Protein AF-A0A660L0W8-F1 (afdb_monomer_lite)

Sequence (257 aa):
MRAGAWVATLHAVAMRPAEETVSSAPPWGDAEAGRRPPTPSGPPPRTGRSPSLALVDEGSADLRPTLTLTVLDAAGAHLGGRALDLGLAGLELLTLLQRHPRGLNAEELAAELRGDRGSSATVRVLVHRVRKRLGPWIDAAPYRLTVPVDTDARHVEALLTRGAVRAAAHAYPGPLLPQSEAPGIVREREALDAWVRHAVISSDDPEALWAWVRTRSGQDDAPAWKRLLANVPYSDPRRSLAASRLLLLRAAYSSRP

pLDDT: mean 82.51, std 24.52, range [31.08, 98.81]

Secondary structure (DSSP, 8-state):
------------------------PPP------------------------------TT----PPPEEEE-BSS-EEEETTEEP---HHHHHHHHHHHH-TT-B-HHHHHHHHHGGG--HHHHHHHHHHHHHHH-S-B-SSSB-B-S-EEEHHHHHHHHHHTT-HHHHHHH--S-BSTT---HHHHHHHHHHHHHHHHHHHHH--HHHHHHHHTSTTTTT-HHHHHHHHHHS-TT-THHHHHHHHHHHHHHHHHT--

Radius of gyration: 28.38 Å; chains: 1; bounding box: 99×54×60 Å

InterPro domains:
  IPR016032 Signal transduction response regulator, C-terminal effector [SSF46894] (77-138)
  IPR036388 Winged helix-like DNA-binding domain superfamily [G3DSA:1.10.10.10] (69-149)
  IPR059542 YTH3-like, third C-terminal helical domain [PF27103] (205-254)

Foldseek 3Di:
DDDDDDDDDDDDDDDDDDDDDDDDDDDDDDDDDDDDDDDDDDDDDDDDDDDDDPPPCPPPPVCQWEWEFEFFVDGWIATNNHTFPDDPLLRQLVVVLVVVQVAAQLVRSQCQFPNPPGDSVVSVVSVVVSCVRRPPQFDPPRTHGNGHYHYLLVVLVVCLVVLVLLVSLQSRQHFGNVPGPRNNSVVSRVVSLVSNVVSLLVPLDLNSLVSQCNHPSNVLPLSSLVSNLVSDDPPDPVNVV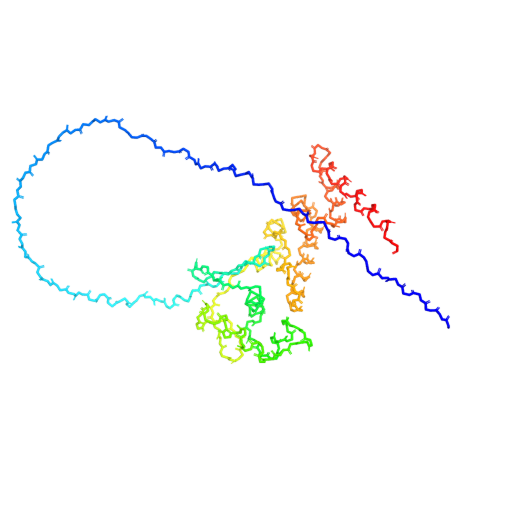SVVSNVVSVVVVVPDD

Organism: NCBI:txid166793

Structure (mmCIF, N/CA/C/O backbone):
data_AF-A0A660L0W8-F1
#
_entry.id   AF-A0A660L0W8-F1
#
loop_
_atom_site.group_PDB
_atom_site.id
_atom_site.type_symbol
_atom_site.label_atom_id
_atom_site.label_alt_id
_atom_site.label_comp_id
_atom_site.label_asym_id
_atom_site.label_entity_id
_atom_site.label_seq_id
_atom_site.pdbx_PDB_ins_code
_atom_site.Cartn_x
_atom_site.Cartn_y
_atom_site.Cartn_z
_atom_site.occupancy
_atom_site.B_iso_or_equiv
_atom_site.auth_seq_id
_atom_site.auth_comp_id
_atom_site.auth_asym_id
_atom_site.auth_atom_id
_atom_site.pdbx_PDB_model_num
ATOM 1 N N . MET A 1 1 ? 34.116 29.284 23.850 1.00 35.56 1 MET A N 1
ATOM 2 C CA . MET A 1 1 ? 33.668 30.696 23.885 1.00 35.56 1 MET A CA 1
ATOM 3 C C . MET A 1 1 ? 33.170 31.085 22.499 1.00 35.56 1 MET A C 1
ATOM 5 O O . MET A 1 1 ? 33.923 30.888 21.560 1.00 35.56 1 MET A O 1
ATOM 9 N N . ARG A 1 2 ? 31.947 31.650 22.438 1.00 34.88 2 ARG A N 1
ATOM 10 C CA . ARG A 1 2 ? 31.251 32.320 21.306 1.00 34.88 2 ARG A CA 1
ATOM 11 C C . ARG A 1 2 ? 30.828 31.396 20.144 1.00 34.88 2 ARG A C 1
ATOM 13 O O . ARG A 1 2 ? 31.674 30.950 19.392 1.00 34.88 2 ARG A O 1
ATOM 20 N N . ALA A 1 3 ? 29.585 30.910 20.052 1.00 33.38 3 ALA A N 1
ATOM 21 C CA . ALA A 1 3 ? 28.269 31.571 19.928 1.00 33.38 3 ALA A CA 1
ATOM 22 C C . ALA A 1 3 ? 28.107 32.377 18.625 1.00 33.38 3 ALA A C 1
ATOM 24 O O . ALA A 1 3 ? 28.781 33.384 18.434 1.00 33.38 3 ALA A O 1
ATOM 25 N N . GLY A 1 4 ? 27.176 31.938 17.774 1.00 31.33 4 GLY A N 1
ATOM 26 C CA . GLY A 1 4 ? 26.775 32.612 16.540 1.00 31.33 4 GLY A CA 1
ATOM 27 C C . GLY A 1 4 ? 25.511 31.974 15.968 1.00 31.33 4 GLY A C 1
ATOM 28 O O . GLY A 1 4 ? 25.585 31.097 15.115 1.00 31.33 4 GLY A O 1
ATOM 29 N N . ALA A 1 5 ? 24.366 32.374 16.517 1.00 38.38 5 ALA A N 1
ATOM 30 C CA . ALA A 1 5 ? 23.031 32.031 16.051 1.00 38.38 5 ALA A CA 1
ATOM 31 C C . ALA A 1 5 ? 22.782 32.567 14.632 1.00 38.38 5 ALA A C 1
ATOM 33 O O . ALA A 1 5 ? 23.180 33.692 14.338 1.00 38.38 5 ALA A O 1
ATOM 34 N N . TRP A 1 6 ? 22.061 31.811 13.800 1.00 31.08 6 TRP A N 1
ATOM 35 C CA . TRP A 1 6 ? 21.439 32.355 12.594 1.00 31.08 6 TRP A CA 1
ATOM 36 C C . TRP A 1 6 ? 19.937 32.099 12.603 1.00 31.08 6 TRP A C 1
ATOM 38 O O . TRP A 1 6 ? 19.448 30.982 12.761 1.00 31.08 6 TRP A O 1
ATOM 48 N N . VAL A 1 7 ? 19.253 33.233 12.523 1.00 34.00 7 VAL A N 1
ATOM 49 C CA . VAL A 1 7 ? 17.829 33.497 12.642 1.00 34.00 7 VAL A CA 1
ATOM 50 C C . VAL A 1 7 ? 17.104 33.082 11.364 1.00 34.00 7 VAL A C 1
ATOM 52 O O . VAL A 1 7 ? 17.577 33.315 10.255 1.00 34.00 7 VAL A O 1
ATOM 55 N N . ALA A 1 8 ? 15.929 32.486 11.548 1.00 33.81 8 ALA A N 1
ATOM 56 C CA . ALA A 1 8 ? 14.953 32.230 10.504 1.00 33.81 8 ALA A CA 1
ATOM 57 C C . ALA A 1 8 ? 14.488 33.540 9.846 1.00 33.81 8 ALA A C 1
ATOM 59 O O . ALA A 1 8 ? 14.159 34.510 10.526 1.00 33.81 8 ALA A O 1
ATOM 60 N N . THR A 1 9 ? 14.372 33.559 8.521 1.00 34.81 9 THR A N 1
ATOM 61 C CA . THR A 1 9 ? 13.569 34.564 7.814 1.00 34.81 9 THR A CA 1
ATOM 62 C C . THR A 1 9 ? 12.733 33.856 6.755 1.00 34.81 9 THR A C 1
ATOM 64 O O . THR A 1 9 ? 13.170 33.614 5.634 1.00 34.81 9 THR A O 1
ATOM 67 N N . LEU A 1 10 ? 11.519 33.483 7.161 1.00 31.28 10 LEU A N 1
ATOM 68 C CA . LEU A 1 10 ? 10.411 33.118 6.286 1.00 31.28 10 LEU A CA 1
ATOM 69 C C . LEU A 1 10 ? 9.888 34.399 5.628 1.00 31.28 10 LEU A C 1
ATOM 71 O O . LEU A 1 10 ? 9.282 35.229 6.302 1.00 31.28 10 LEU A O 1
ATOM 75 N N . HIS A 1 11 ? 10.100 34.555 4.323 1.00 34.09 11 HIS A N 1
ATOM 76 C CA . HIS A 1 11 ? 9.307 35.487 3.526 1.00 34.09 11 HIS A CA 1
ATOM 77 C C . HIS A 1 11 ? 8.061 34.758 3.023 1.00 34.09 11 HIS A C 1
ATOM 79 O O . HIS A 1 11 ? 8.135 33.876 2.168 1.00 34.09 11 HIS A O 1
ATOM 85 N N . ALA A 1 12 ? 6.915 35.132 3.585 1.00 33.00 12 ALA A N 1
ATOM 86 C CA . ALA A 1 12 ? 5.609 34.840 3.027 1.00 33.00 12 ALA A CA 1
ATOM 87 C C . ALA A 1 12 ? 5.385 35.736 1.800 1.00 33.00 12 ALA A C 1
ATOM 89 O O . ALA A 1 12 ? 5.415 36.959 1.918 1.00 33.00 12 ALA A O 1
ATOM 90 N N . VAL A 1 13 ? 5.119 35.138 0.639 1.00 33.91 13 VAL A N 1
ATOM 91 C CA . VAL A 1 13 ? 4.458 35.826 -0.475 1.00 33.91 13 VAL A CA 1
ATOM 92 C C . VAL A 1 13 ? 3.115 35.150 -0.683 1.00 33.91 13 VAL A C 1
ATOM 94 O O . VAL A 1 13 ? 3.021 33.994 -1.088 1.00 33.91 13 VAL A O 1
ATOM 97 N N . ALA A 1 14 ? 2.072 35.895 -0.335 1.00 37.94 14 ALA A N 1
ATOM 98 C CA . ALA A 1 14 ? 0.696 35.586 -0.649 1.00 37.94 14 ALA A CA 1
ATOM 99 C C . ALA A 1 14 ? 0.426 35.906 -2.125 1.00 37.94 14 ALA A C 1
ATOM 101 O O . ALA A 1 14 ? 0.640 37.037 -2.547 1.00 37.94 14 ALA A O 1
ATOM 102 N N . MET A 1 15 ? -0.115 34.946 -2.876 1.00 31.70 15 MET A N 1
ATOM 103 C CA . MET A 1 15 ? -1.011 35.222 -4.001 1.00 31.70 15 MET A CA 1
ATOM 104 C C . MET A 1 15 ? -2.068 34.112 -4.100 1.00 31.70 15 MET A C 1
ATOM 106 O O . MET A 1 15 ? -1.755 32.944 -4.315 1.00 31.70 15 MET A O 1
ATOM 110 N N . ARG A 1 16 ? -3.332 34.502 -3.910 1.00 37.75 16 ARG A N 1
ATOM 111 C CA . ARG A 1 16 ? -4.550 33.821 -4.392 1.00 37.75 16 ARG A CA 1
ATOM 112 C C . ARG A 1 16 ? -5.169 34.725 -5.484 1.00 37.75 16 ARG A C 1
ATOM 114 O O . ARG A 1 16 ? -4.774 35.885 -5.564 1.00 37.75 16 ARG A O 1
ATOM 121 N N . PRO A 1 17 ? -6.246 34.309 -6.166 1.00 42.59 17 PRO A N 1
ATOM 122 C CA . PRO A 1 17 ? -6.293 33.287 -7.207 1.00 42.59 17 PRO A CA 1
ATOM 123 C C . PRO A 1 17 ? -6.810 33.896 -8.533 1.00 42.59 17 PRO A C 1
ATOM 125 O O . PRO A 1 17 ? -7.417 34.963 -8.531 1.00 42.59 17 PRO A O 1
ATOM 128 N N . ALA A 1 18 ? -6.626 33.207 -9.658 1.00 35.81 18 ALA A N 1
ATOM 129 C CA . ALA A 1 18 ? -7.407 33.467 -10.867 1.00 35.81 18 ALA A CA 1
ATOM 130 C C . ALA A 1 18 ? -8.272 32.236 -11.142 1.00 35.81 18 ALA A C 1
ATOM 132 O O . ALA A 1 18 ? -7.767 31.143 -11.398 1.00 35.81 18 ALA A O 1
ATOM 133 N N . GLU A 1 19 ? -9.574 32.430 -10.970 1.00 38.31 19 GLU A N 1
ATOM 134 C CA . GLU A 1 19 ? -10.635 31.532 -11.396 1.00 38.31 19 GLU A CA 1
ATOM 135 C C . GLU A 1 19 ? -10.717 31.573 -12.923 1.00 38.31 19 GLU A C 1
ATOM 137 O O . GLU A 1 19 ? -10.863 32.647 -13.494 1.00 38.31 19 GLU A O 1
ATOM 142 N N . GLU A 1 20 ? -10.675 30.418 -13.581 1.00 35.75 20 GLU A N 1
ATOM 143 C CA . GLU A 1 20 ? -11.288 30.260 -14.899 1.00 35.75 20 GLU A CA 1
ATOM 144 C C . GLU A 1 20 ? -11.824 28.833 -15.016 1.00 35.75 20 GLU A C 1
ATOM 146 O O . GLU A 1 20 ? -11.118 27.845 -15.223 1.00 35.75 20 GLU A O 1
ATOM 151 N N . THR A 1 21 ? -13.121 28.738 -14.762 1.00 40.44 21 THR A N 1
ATOM 152 C CA . THR A 1 21 ? -13.961 27.559 -14.897 1.00 40.44 21 THR A CA 1
ATOM 153 C C . THR A 1 21 ? -14.323 27.369 -16.368 1.00 40.44 21 THR A C 1
ATOM 155 O O . THR A 1 21 ? -15.219 28.030 -16.882 1.00 40.44 21 THR A O 1
ATOM 158 N N . VAL A 1 22 ? -13.689 26.412 -17.050 1.00 38.47 22 VAL A N 1
ATOM 159 C CA . VAL A 1 22 ? -14.236 25.857 -18.298 1.00 38.47 22 VAL A CA 1
ATOM 160 C C . VAL A 1 22 ? -14.951 24.554 -17.962 1.00 38.47 22 VAL A C 1
ATOM 162 O O . VAL A 1 22 ? -14.355 23.491 -17.812 1.00 38.47 22 VAL A O 1
ATOM 165 N N . SER A 1 23 ? -16.263 24.691 -17.785 1.00 36.56 23 SER A N 1
ATOM 166 C CA . SER A 1 23 ? -17.230 23.607 -17.657 1.00 36.56 23 SER A CA 1
ATOM 167 C C . SER A 1 23 ? -17.538 23.053 -19.050 1.00 36.56 23 SER A C 1
ATOM 169 O O . SER A 1 23 ? -18.115 23.759 -19.875 1.00 36.56 23 SER A O 1
ATOM 171 N N . SER A 1 24 ? -17.166 21.800 -19.322 1.00 34.53 24 SER A N 1
ATOM 172 C CA . SER A 1 24 ? -17.656 21.053 -20.486 1.00 34.53 24 SER A CA 1
ATOM 173 C C . SER A 1 24 ? -18.485 19.861 -20.010 1.00 34.53 24 SER A C 1
ATOM 175 O O . SER A 1 24 ? -17.939 18.855 -19.553 1.00 34.53 24 SER A O 1
ATOM 177 N N . ALA A 1 25 ? -19.806 19.983 -20.116 1.00 39.84 25 ALA A N 1
ATOM 178 C CA . ALA A 1 25 ? -20.756 18.881 -20.010 1.00 39.84 25 ALA A CA 1
ATOM 179 C C . ALA A 1 25 ? -21.254 18.499 -21.423 1.00 39.84 25 ALA A C 1
ATOM 181 O O . ALA A 1 25 ? -21.228 19.344 -22.321 1.00 39.84 25 ALA A O 1
ATOM 182 N N . PRO A 1 26 ? -21.646 17.231 -21.643 1.00 45.09 26 PRO A N 1
ATOM 183 C CA . PRO A 1 26 ? -21.822 16.652 -22.972 1.00 45.09 26 PRO A CA 1
ATOM 184 C C . PRO A 1 26 ? -23.142 17.072 -23.636 1.00 45.09 26 PRO A C 1
ATOM 186 O O . PRO A 1 26 ? -24.089 17.455 -22.945 1.00 45.09 26 PRO A O 1
ATOM 189 N N . PRO A 1 27 ? -23.236 16.968 -24.975 1.00 42.16 27 PRO A N 1
ATOM 190 C CA . PRO A 1 27 ? -24.479 17.225 -25.679 1.00 42.16 27 PRO A CA 1
ATOM 191 C C . PRO A 1 27 ? -25.395 16.024 -25.458 1.00 42.16 27 PRO A C 1
ATOM 193 O O . PRO A 1 27 ? -24.902 14.909 -25.532 1.00 42.16 27 PRO A O 1
ATOM 196 N N . TRP A 1 28 ? -26.682 16.246 -25.194 1.00 33.78 28 TRP A N 1
ATOM 197 C CA . TRP A 1 28 ? -27.824 15.508 -25.754 1.00 33.78 28 TRP A CA 1
ATOM 198 C C . TRP A 1 28 ? -29.112 16.185 -25.295 1.00 33.78 28 TRP A C 1
ATOM 200 O O . TRP A 1 28 ? -29.379 16.313 -24.102 1.00 33.78 28 TRP A O 1
ATOM 210 N N . GLY A 1 29 ? -29.917 16.577 -26.274 1.00 31.67 29 GLY A N 1
ATOM 211 C CA . GLY A 1 29 ? -31.267 17.066 -26.078 1.00 31.67 29 GLY A CA 1
ATOM 212 C C . GLY A 1 29 ? -31.673 17.936 -27.249 1.00 31.67 29 GLY A C 1
ATOM 213 O O . GLY A 1 29 ? -31.319 19.100 -27.262 1.00 31.67 29 GLY A O 1
ATOM 214 N N . ASP A 1 30 ? -32.380 17.346 -28.209 1.00 35.47 30 ASP A N 1
ATOM 215 C CA . ASP A 1 30 ? -33.560 17.973 -28.795 1.00 35.47 30 ASP A CA 1
ATOM 216 C C . ASP A 1 30 ? -34.518 16.869 -29.247 1.00 35.47 30 ASP A C 1
ATOM 218 O O . ASP A 1 30 ? -34.171 15.943 -29.984 1.00 35.47 30 ASP A O 1
ATOM 222 N N . ALA A 1 31 ? -35.729 16.966 -28.716 1.00 37.06 31 ALA A N 1
ATOM 223 C CA . ALA A 1 31 ? -36.912 16.237 -29.118 1.00 37.06 31 ALA A CA 1
ATOM 224 C C . ALA A 1 31 ? -37.839 17.220 -29.842 1.00 37.06 31 ALA A C 1
ATOM 226 O O . ALA A 1 31 ? -37.868 18.381 -29.458 1.00 37.06 31 ALA A O 1
ATOM 227 N N . GLU A 1 32 ? -38.591 16.716 -30.829 1.00 36.31 32 GLU A N 1
ATOM 228 C CA . GLU A 1 32 ? -39.906 17.153 -31.359 1.00 36.31 32 GLU A CA 1
ATOM 229 C C . GLU A 1 32 ? -39.956 16.854 -32.876 1.00 36.31 32 GLU A C 1
ATOM 231 O O . GLU A 1 32 ? -38.959 16.981 -33.570 1.00 36.31 32 GLU A O 1
ATOM 236 N N . ALA A 1 33 ? -41.029 16.389 -33.519 1.00 33.94 33 ALA A N 1
ATOM 237 C CA . ALA A 1 33 ? -42.436 16.293 -33.171 1.00 33.94 33 ALA A CA 1
ATOM 238 C C . ALA A 1 33 ? -43.131 15.222 -34.042 1.00 33.94 33 ALA A C 1
ATOM 240 O O . ALA A 1 33 ? -42.697 14.912 -35.151 1.00 33.94 33 ALA A O 1
ATOM 241 N N . GLY A 1 34 ? -44.307 14.776 -33.590 1.00 35.72 34 GLY A N 1
ATOM 242 C CA . GLY A 1 34 ? -45.415 14.490 -34.506 1.00 35.72 34 GLY A CA 1
ATOM 243 C C . GLY A 1 34 ? -45.940 13.056 -34.528 1.00 35.72 34 GLY A C 1
ATOM 244 O O . GLY A 1 34 ? -45.562 12.274 -35.399 1.00 35.72 34 GLY A O 1
ATOM 245 N N . ARG A 1 35 ? -46.921 12.768 -33.656 1.00 36.66 35 ARG A N 1
ATOM 246 C CA . ARG A 1 35 ? -48.301 12.356 -34.026 1.00 36.66 35 ARG A CA 1
ATOM 247 C C . ARG A 1 35 ? -49.083 11.796 -32.816 1.00 36.66 35 ARG A C 1
ATOM 249 O O . ARG A 1 35 ? -48.664 10.833 -32.189 1.00 36.66 35 ARG A O 1
ATOM 256 N N . ARG A 1 36 ? -50.254 12.384 -32.529 1.00 42.69 36 ARG A N 1
ATOM 257 C CA . ARG A 1 36 ? -51.433 11.742 -31.880 1.00 42.69 36 ARG A CA 1
ATOM 258 C C . ARG A 1 36 ? -52.256 11.031 -32.978 1.00 42.69 36 ARG A C 1
ATOM 260 O O . ARG A 1 36 ? -52.084 11.464 -34.121 1.00 42.69 36 ARG A O 1
ATOM 267 N N . PRO A 1 37 ? -53.157 10.041 -32.727 1.00 48.47 37 PRO A N 1
ATOM 268 C CA . PRO A 1 37 ? -54.182 9.958 -31.646 1.00 48.47 37 PRO A CA 1
ATOM 269 C C . PRO A 1 37 ? -54.503 8.477 -31.226 1.00 48.47 37 PRO A C 1
ATOM 271 O O . PRO A 1 37 ? -53.626 7.640 -31.423 1.00 48.47 37 PRO A O 1
ATOM 274 N N . PRO A 1 38 ? -55.717 8.054 -30.775 1.00 51.97 38 PRO A N 1
ATOM 275 C CA . PRO A 1 38 ? -56.748 8.644 -29.903 1.00 51.97 38 PRO A CA 1
ATOM 276 C C . PRO A 1 38 ? -56.989 7.829 -28.599 1.00 51.97 38 PRO A C 1
ATOM 278 O O . PRO A 1 38 ? -56.533 6.702 -28.431 1.00 51.97 38 PRO A O 1
ATOM 281 N N . THR A 1 39 ? -57.764 8.405 -27.679 1.00 55.38 39 THR A N 1
ATOM 282 C CA . THR A 1 39 ? -58.348 7.752 -26.493 1.00 55.38 39 THR A CA 1
ATOM 283 C C . THR A 1 39 ? -59.528 6.837 -26.848 1.00 55.38 39 THR A C 1
ATOM 285 O O . THR A 1 39 ? -60.272 7.127 -27.786 1.00 55.38 39 THR A O 1
ATOM 288 N N . PRO A 1 40 ? -59.794 5.815 -26.016 1.00 50.34 40 PRO A N 1
ATOM 289 C CA . PRO A 1 40 ? -61.176 5.557 -25.621 1.00 50.34 40 PRO A CA 1
ATOM 290 C C . PRO A 1 40 ? -61.368 5.473 -24.099 1.00 50.34 40 PRO A C 1
ATOM 292 O O . PRO A 1 40 ? -60.586 4.892 -23.352 1.00 50.34 40 PRO A O 1
ATOM 295 N N . SER A 1 41 ? -62.461 6.099 -23.677 1.00 47.44 41 SER A N 1
ATOM 296 C CA . SER A 1 41 ? -63.051 6.146 -22.343 1.00 47.44 41 SER A CA 1
ATOM 297 C C . SER A 1 41 ? -63.741 4.835 -21.945 1.00 47.44 41 SER A C 1
ATOM 299 O O . SER A 1 41 ? -64.498 4.285 -22.743 1.00 47.44 41 SER A O 1
ATOM 301 N N . GLY A 1 42 ? -63.605 4.422 -20.681 1.00 46.75 42 GLY A N 1
ATOM 302 C CA . GLY A 1 42 ? -64.482 3.441 -20.026 1.00 46.75 42 GLY A CA 1
ATOM 303 C C . GLY A 1 42 ? -64.200 3.339 -18.511 1.00 46.75 42 GLY A C 1
ATOM 304 O O . GLY A 1 42 ? -63.025 3.311 -18.146 1.00 46.75 42 GLY A O 1
ATOM 305 N N . PRO A 1 43 ? -65.217 3.336 -17.618 1.00 53.75 43 PRO A N 1
ATOM 306 C CA . PRO A 1 43 ? -65.039 3.296 -16.158 1.00 53.75 43 PRO A CA 1
ATOM 307 C C . PRO A 1 43 ? -64.915 1.847 -15.601 1.00 53.75 43 PRO A C 1
ATOM 309 O O . PRO A 1 43 ? -65.097 0.888 -16.349 1.00 53.75 43 PRO A O 1
ATOM 312 N N . PRO A 1 44 ? -64.563 1.671 -14.304 1.00 60.72 44 PRO A N 1
ATOM 313 C CA . PRO A 1 44 ? -63.762 0.552 -13.783 1.00 60.72 44 PRO A CA 1
ATOM 314 C C . PRO A 1 44 ? -64.598 -0.564 -13.126 1.00 60.72 44 PRO A C 1
ATOM 316 O O . PRO A 1 44 ? -65.796 -0.385 -12.906 1.00 60.72 44 PRO A O 1
ATOM 319 N N . PRO A 1 45 ? -63.949 -1.635 -12.624 1.00 43.31 45 PRO A N 1
ATOM 320 C CA . PRO A 1 45 ? -64.449 -2.314 -11.435 1.00 43.31 45 PRO A CA 1
ATOM 321 C C . PRO A 1 45 ? -63.449 -2.295 -10.270 1.00 43.31 45 PRO A C 1
ATOM 323 O O . PRO A 1 45 ? -62.248 -2.516 -10.405 1.00 43.31 45 PRO A O 1
ATOM 326 N N . ARG A 1 46 ? -64.010 -2.016 -9.091 1.00 45.91 46 ARG A N 1
ATOM 327 C CA . ARG A 1 46 ? -63.385 -2.115 -7.771 1.00 45.91 46 ARG A CA 1
ATOM 328 C C . ARG A 1 46 ? -63.377 -3.574 -7.303 1.00 45.91 46 ARG A C 1
ATOM 330 O O . ARG A 1 46 ? -64.210 -4.369 -7.723 1.00 45.91 46 ARG A O 1
ATOM 337 N N . THR A 1 47 ? -62.587 -3.784 -6.250 1.00 42.59 47 THR A N 1
ATOM 338 C CA . THR A 1 47 ? -62.644 -4.848 -5.228 1.00 42.59 47 THR A CA 1
ATOM 339 C C . THR A 1 47 ? -61.767 -6.082 -5.445 1.00 42.59 47 THR A C 1
ATOM 341 O O . THR A 1 47 ? -61.847 -6.778 -6.445 1.00 42.59 47 THR A O 1
ATOM 344 N N . GLY A 1 48 ? -60.932 -6.338 -4.435 1.00 34.00 48 GLY A N 1
ATOM 345 C CA . GLY A 1 48 ? -60.097 -7.525 -4.289 1.00 34.00 48 GLY A CA 1
ATOM 346 C C . GLY A 1 48 ? -59.129 -7.329 -3.127 1.00 34.00 48 GLY A C 1
ATOM 347 O O . GLY A 1 48 ? -57.982 -6.945 -3.317 1.00 34.00 48 GLY A O 1
ATOM 348 N N . ARG A 1 49 ? -59.641 -7.484 -1.905 1.00 37.47 49 ARG A N 1
ATOM 349 C CA . ARG A 1 49 ? -58.887 -7.446 -0.648 1.00 37.47 49 ARG A CA 1
ATOM 350 C C . ARG A 1 49 ? -58.266 -8.831 -0.403 1.00 37.47 49 ARG A C 1
ATOM 352 O O . ARG A 1 49 ? -58.976 -9.820 -0.559 1.00 37.47 49 ARG A O 1
ATOM 359 N N . SER A 1 50 ? -57.029 -8.830 0.108 1.00 34.91 50 SER A N 1
ATOM 360 C CA . SER A 1 50 ? -56.311 -9.913 0.822 1.00 34.91 50 SER A CA 1
ATOM 361 C C . SER A 1 50 ? -55.538 -10.955 -0.012 1.00 34.91 50 SER A C 1
ATOM 363 O O . SER A 1 50 ? -55.938 -11.230 -1.138 1.00 34.91 50 SER A O 1
ATOM 365 N N . PRO A 1 51 ? -54.504 -11.623 0.556 1.00 41.78 51 PRO A N 1
ATOM 366 C CA . PRO A 1 51 ? -53.844 -11.407 1.849 1.00 41.78 51 PRO A CA 1
ATOM 367 C C . PRO A 1 51 ? -52.342 -11.081 1.736 1.00 41.78 51 PRO A C 1
ATOM 369 O O . PRO A 1 51 ? -51.660 -11.393 0.765 1.00 41.78 51 PRO A O 1
ATOM 372 N N . SER A 1 52 ? -51.840 -10.478 2.811 1.00 48.69 52 SER A N 1
ATOM 373 C CA . SER A 1 52 ? -50.433 -10.495 3.195 1.00 48.69 52 SER A CA 1
ATOM 374 C C . SER A 1 52 ? -49.942 -11.944 3.247 1.00 48.69 52 SER A C 1
ATOM 376 O O . SER A 1 52 ? -50.380 -12.713 4.103 1.00 48.69 52 SER A O 1
ATOM 378 N N . LEU A 1 53 ? -49.047 -12.314 2.337 1.00 41.12 53 LEU A N 1
ATOM 379 C CA . LEU A 1 53 ? -48.078 -13.366 2.589 1.00 41.12 53 LEU A CA 1
ATOM 380 C C . LEU A 1 53 ? -46.772 -12.644 2.866 1.00 41.12 53 LEU A C 1
ATOM 382 O O . LEU A 1 53 ? -46.103 -12.154 1.958 1.00 41.12 53 LEU A O 1
ATOM 386 N N . ALA A 1 54 ? -46.462 -12.540 4.156 1.00 43.66 54 ALA A N 1
ATOM 387 C CA . ALA A 1 54 ? -45.096 -12.391 4.600 1.00 43.66 54 ALA A CA 1
ATOM 388 C C . ALA A 1 54 ? -44.304 -13.518 3.931 1.00 43.66 54 ALA A C 1
ATOM 390 O O . ALA A 1 54 ? -44.403 -14.680 4.325 1.00 43.66 54 ALA A O 1
ATOM 391 N N . LEU A 1 55 ? -43.571 -13.173 2.874 1.00 42.00 55 LEU A N 1
ATOM 392 C CA . LEU A 1 55 ? -42.399 -13.932 2.494 1.00 42.00 55 LEU A CA 1
ATOM 393 C C . LEU A 1 55 ? -41.461 -13.782 3.681 1.00 42.00 55 LEU A C 1
ATOM 395 O O . LEU A 1 55 ? -40.809 -12.754 3.862 1.00 42.00 55 LEU A O 1
ATOM 399 N N . VAL A 1 56 ? -41.504 -14.783 4.553 1.00 45.81 56 VAL A N 1
ATOM 400 C CA . VAL A 1 56 ? -40.399 -15.067 5.447 1.00 45.81 56 VAL A CA 1
ATOM 401 C C . VAL A 1 56 ? -39.242 -15.356 4.500 1.00 45.81 56 VAL A C 1
ATOM 403 O O . VAL A 1 56 ? -39.209 -16.394 3.842 1.00 45.81 56 VAL A O 1
ATOM 406 N N . ASP A 1 57 ? -38.379 -14.360 4.324 1.00 43.72 57 ASP A N 1
ATOM 407 C CA . ASP A 1 57 ? -37.117 -14.487 3.611 1.00 43.72 57 ASP A CA 1
ATOM 408 C C . ASP A 1 57 ? -36.179 -15.340 4.475 1.00 43.72 57 ASP A C 1
ATOM 410 O O . ASP A 1 57 ? -35.236 -14.856 5.097 1.00 43.72 57 ASP A O 1
ATOM 414 N N . GLU A 1 58 ? -36.480 -16.635 4.573 1.00 42.78 58 GLU A N 1
ATOM 415 C CA . GLU A 1 58 ? -35.556 -17.652 5.077 1.00 42.78 58 GLU A CA 1
ATOM 416 C C . GLU A 1 58 ? -34.551 -17.986 3.967 1.00 42.78 58 GLU A C 1
ATOM 418 O O . GLU A 1 58 ? -34.504 -19.094 3.434 1.00 42.78 58 GLU A O 1
ATOM 423 N N . GLY A 1 59 ? -33.794 -16.967 3.557 1.00 41.69 59 GLY A N 1
ATOM 424 C CA . GLY A 1 59 ? -32.930 -17.026 2.383 1.00 41.69 59 GLY A CA 1
ATOM 425 C C . GLY A 1 59 ? -31.818 -15.982 2.325 1.00 41.69 59 GLY A C 1
ATOM 426 O O . GLY A 1 59 ? -30.952 -16.093 1.459 1.00 41.69 59 GLY A O 1
ATOM 427 N N . SER A 1 60 ? -31.749 -15.020 3.250 1.00 45.31 60 SER A N 1
ATOM 428 C CA . SER A 1 60 ? -30.541 -14.208 3.405 1.00 45.31 60 SER A CA 1
ATOM 429 C C . SER A 1 60 ? -29.536 -14.993 4.241 1.00 45.31 60 SER A C 1
ATOM 431 O O . SER A 1 60 ? -29.443 -14.836 5.460 1.00 45.31 60 SER A O 1
ATOM 433 N N . ALA A 1 61 ? -28.798 -15.897 3.587 1.00 52.09 61 ALA A N 1
ATOM 434 C CA . ALA A 1 61 ? -27.518 -16.340 4.123 1.00 52.09 61 ALA A CA 1
ATOM 435 C C . ALA A 1 61 ? -26.780 -15.087 4.604 1.00 52.09 61 ALA A C 1
ATOM 437 O O . ALA A 1 61 ? -26.773 -14.086 3.899 1.00 52.09 61 ALA A O 1
ATOM 438 N N . ASP A 1 62 ? -26.241 -15.145 5.813 1.00 54.38 62 ASP A N 1
ATOM 439 C CA . ASP A 1 62 ? -25.587 -14.079 6.569 1.00 54.38 62 ASP A CA 1
ATOM 440 C C . ASP A 1 62 ? -24.442 -13.424 5.752 1.00 54.38 62 ASP A C 1
ATOM 442 O O . ASP A 1 62 ? -23.256 -13.697 5.956 1.00 54.38 62 ASP A O 1
ATOM 446 N N . LEU A 1 63 ? -24.792 -12.620 4.737 1.00 70.81 63 LEU A N 1
ATOM 447 C CA . LEU A 1 63 ? -23.880 -12.024 3.766 1.00 70.81 63 LEU A CA 1
ATOM 448 C C . LEU A 1 63 ? -23.175 -10.874 4.469 1.00 70.81 63 LEU A C 1
ATOM 450 O O . LEU A 1 63 ? -23.554 -9.706 4.362 1.00 70.81 63 LEU A O 1
ATOM 454 N N . ARG A 1 64 ? -22.142 -11.224 5.236 1.00 83.44 64 ARG A N 1
ATOM 455 C CA . ARG A 1 64 ? -21.248 -10.247 5.846 1.00 83.44 64 ARG A CA 1
ATOM 456 C C . ARG A 1 64 ? -20.741 -9.315 4.743 1.00 83.44 64 ARG A C 1
ATOM 458 O O . ARG A 1 64 ? -20.166 -9.802 3.769 1.00 83.44 64 ARG A O 1
ATOM 465 N N . PRO A 1 65 ? -20.935 -7.994 4.869 1.00 93.69 65 PRO A N 1
ATOM 466 C CA . PRO A 1 65 ? -20.471 -7.067 3.853 1.00 93.69 65 PRO A CA 1
ATOM 467 C C . PRO A 1 65 ? -18.943 -7.101 3.788 1.00 93.69 65 PRO A C 1
ATOM 469 O O . PRO A 1 65 ? -18.275 -7.054 4.820 1.00 93.69 65 PRO A O 1
ATOM 472 N N . THR A 1 66 ? -18.382 -7.139 2.583 1.00 96.31 66 THR A N 1
ATOM 473 C CA . THR A 1 66 ? -16.931 -7.034 2.391 1.00 96.31 66 THR A CA 1
ATOM 474 C C . THR A 1 66 ? -16.467 -5.603 2.643 1.00 96.31 66 THR A C 1
ATOM 476 O O . THR A 1 66 ? -17.078 -4.646 2.155 1.00 96.31 66 THR A O 1
ATOM 479 N N . LEU A 1 67 ? -15.378 -5.455 3.397 1.00 97.88 67 LEU A N 1
ATOM 480 C CA . LEU A 1 67 ? -14.644 -4.203 3.540 1.00 97.88 67 LEU A CA 1
ATOM 481 C C . LEU A 1 67 ? -13.584 -4.122 2.437 1.00 97.88 67 LEU A C 1
ATOM 483 O O . LEU A 1 67 ? -12.654 -4.919 2.416 1.00 97.88 67 LEU A O 1
ATOM 487 N N . THR A 1 68 ? -13.693 -3.150 1.542 1.00 98.31 68 THR A N 1
ATOM 488 C CA . THR A 1 68 ? -12.683 -2.875 0.513 1.00 98.31 68 THR A CA 1
ATOM 489 C C . THR A 1 68 ? -11.873 -1.652 0.924 1.00 98.31 68 THR A C 1
ATOM 491 O O . THR A 1 68 ? -12.444 -0.581 1.143 1.00 98.31 68 THR A O 1
ATOM 494 N N . LEU A 1 69 ? -10.554 -1.797 1.023 1.00 98.44 69 LEU A N 1
ATOM 495 C CA . LEU A 1 69 ? -9.616 -0.718 1.325 1.00 98.44 69 LEU A CA 1
ATOM 496 C C . LEU A 1 69 ? -8.798 -0.366 0.077 1.00 98.44 69 LEU A C 1
ATOM 498 O O . LEU A 1 69 ? -8.182 -1.238 -0.535 1.00 98.44 69 LEU A O 1
ATOM 502 N N . THR A 1 70 ? -8.771 0.918 -0.265 1.00 98.31 70 THR A N 1
ATOM 503 C CA . THR A 1 70 ? -7.862 1.484 -1.267 1.00 98.31 70 THR A CA 1
ATOM 504 C C . THR A 1 70 ? -6.795 2.254 -0.512 1.00 98.31 70 THR A C 1
ATOM 506 O O . THR A 1 70 ? -7.108 3.264 0.124 1.00 98.31 70 THR A O 1
ATOM 509 N N . VAL A 1 71 ? -5.570 1.735 -0.510 1.00 98.38 71 VAL A N 1
ATOM 510 C CA . VAL A 1 71 ? -4.480 2.252 0.326 1.00 98.38 71 VAL A CA 1
ATOM 511 C C . VAL A 1 71 ? -3.198 2.523 -0.450 1.00 98.38 71 VAL A C 1
ATOM 513 O O . VAL A 1 71 ? -2.261 3.034 0.153 1.00 98.38 71 VAL A O 1
ATOM 516 N N . LEU A 1 72 ? -3.121 2.206 -1.746 1.00 98.44 72 LEU A N 1
ATOM 517 C CA . LEU A 1 72 ? -1.948 2.486 -2.582 1.00 98.44 72 LEU A CA 1
ATOM 518 C C . LEU A 1 72 ? -2.119 3.810 -3.336 1.00 98.44 72 LEU A C 1
ATOM 520 O O . LEU A 1 72 ? -3.018 3.930 -4.165 1.00 98.44 72 LEU A O 1
ATOM 524 N N . ASP A 1 73 ? -1.254 4.793 -3.056 1.00 96.44 73 ASP A N 1
ATOM 525 C CA . ASP A 1 73 ? -1.236 6.186 -3.565 1.00 96.44 73 ASP A CA 1
ATOM 526 C C . ASP A 1 73 ? -2.497 7.035 -3.273 1.00 96.44 73 ASP A C 1
ATOM 528 O O . ASP A 1 73 ? -2.422 8.252 -3.100 1.00 96.44 73 ASP A O 1
ATOM 532 N N . ALA A 1 74 ? -3.647 6.384 -3.127 1.00 93.25 74 ALA A N 1
ATOM 533 C CA . ALA A 1 74 ? -4.920 6.923 -2.685 1.00 93.25 74 ALA A CA 1
ATOM 534 C C . ALA A 1 74 ? -5.327 6.332 -1.324 1.00 93.25 74 ALA A C 1
ATOM 536 O O . ALA A 1 74 ? -4.698 5.419 -0.790 1.00 93.25 74 ALA A O 1
ATOM 537 N N . ALA A 1 75 ? -6.391 6.887 -0.744 1.00 95.62 75 ALA A N 1
ATOM 538 C CA . ALA A 1 75 ? -6.852 6.549 0.595 1.00 95.62 75 ALA A CA 1
ATOM 539 C C . ALA A 1 75 ? -8.387 6.502 0.619 1.00 95.62 75 ALA A C 1
ATOM 541 O O . ALA A 1 75 ? -9.046 7.526 0.438 1.00 95.62 75 ALA A O 1
ATOM 542 N N . GLY A 1 76 ? -8.966 5.321 0.839 1.00 97.50 76 GLY A N 1
ATOM 543 C CA . GLY A 1 76 ? -10.415 5.142 0.877 1.00 97.50 76 GLY A CA 1
ATOM 544 C C . GLY A 1 76 ? -10.852 3.796 1.448 1.00 97.50 76 GLY A C 1
ATOM 545 O O . GLY A 1 76 ? -10.086 2.835 1.495 1.00 97.50 76 GLY A O 1
ATOM 546 N N . ALA A 1 77 ? -12.109 3.728 1.887 1.00 98.25 77 ALA A N 1
ATOM 547 C CA . ALA A 1 77 ? -12.718 2.505 2.394 1.00 98.25 77 ALA A CA 1
ATOM 548 C C . ALA A 1 77 ? -14.190 2.413 1.984 1.00 98.25 77 ALA A C 1
ATOM 550 O O . ALA A 1 77 ? -14.921 3.402 2.044 1.00 98.25 77 ALA A O 1
ATOM 551 N N . HIS A 1 78 ? -14.631 1.213 1.618 1.00 98.06 78 HIS A N 1
ATOM 552 C CA . HIS A 1 78 ? -16.019 0.901 1.285 1.00 98.06 78 HIS A CA 1
ATOM 553 C C . HIS A 1 78 ? -16.468 -0.343 2.050 1.00 98.06 78 HIS A C 1
ATOM 555 O O . HIS A 1 78 ? -15.706 -1.294 2.172 1.00 98.06 78 HIS A O 1
ATOM 561 N N . LEU A 1 79 ? -17.704 -0.364 2.542 1.00 97.38 79 L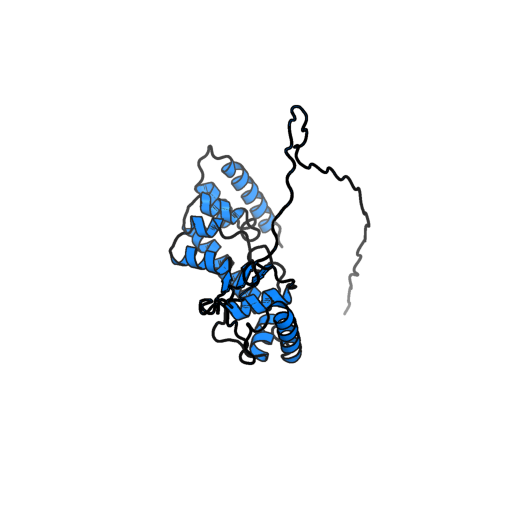EU A N 1
ATOM 562 C CA . LEU A 1 79 ? -18.304 -1.527 3.195 1.00 97.38 79 LEU A CA 1
ATOM 563 C C . LEU A 1 79 ? -19.558 -1.940 2.432 1.00 97.38 79 LEU A C 1
ATOM 565 O O . LEU A 1 79 ? -20.519 -1.170 2.379 1.00 97.38 79 LEU A O 1
ATOM 569 N N . GLY A 1 80 ? -19.544 -3.129 1.825 1.00 94.62 80 GLY A N 1
ATOM 570 C CA . GLY A 1 80 ? -20.650 -3.591 0.978 1.00 94.62 80 GLY A CA 1
ATOM 571 C C . GLY A 1 80 ? -20.976 -2.600 -0.148 1.00 94.62 80 GLY A C 1
ATOM 572 O O . GLY A 1 80 ? -22.140 -2.311 -0.399 1.00 94.62 80 GLY A O 1
ATOM 573 N N . GLY A 1 81 ? -19.948 -1.988 -0.747 1.00 92.56 81 GLY A N 1
ATOM 574 C CA . GLY A 1 81 ? -20.086 -0.964 -1.791 1.00 92.56 81 GLY A CA 1
ATOM 575 C C . GLY A 1 81 ? -20.375 0.460 -1.293 1.00 92.56 81 GLY A C 1
ATOM 576 O O . GLY A 1 81 ? -20.254 1.407 -2.065 1.00 92.56 81 GLY A O 1
ATOM 577 N N . ARG A 1 82 ? -20.693 0.665 -0.007 1.00 95.44 82 ARG A N 1
ATOM 578 C CA . ARG A 1 82 ? -20.934 2.005 0.554 1.00 95.44 82 ARG A CA 1
ATOM 579 C C . ARG A 1 82 ? -19.635 2.647 1.035 1.00 95.44 82 ARG A C 1
ATOM 581 O O . ARG A 1 82 ? -18.970 2.090 1.905 1.00 95.44 82 ARG A O 1
ATOM 588 N N . ALA A 1 83 ? -19.321 3.845 0.546 1.00 97.06 83 ALA A N 1
ATOM 589 C CA . ALA A 1 83 ? -18.164 4.612 1.008 1.00 97.06 83 ALA A CA 1
ATOM 590 C C . ALA A 1 83 ? -18.239 4.915 2.517 1.00 97.06 83 ALA A C 1
ATOM 592 O O . ALA A 1 83 ? -19.288 5.294 3.054 1.00 97.06 83 ALA A O 1
ATOM 593 N N . LEU A 1 84 ? -17.108 4.752 3.203 1.00 97.44 84 LEU A N 1
ATOM 594 C CA . LEU A 1 84 ? -16.928 5.114 4.602 1.00 97.44 84 LEU A CA 1
ATOM 595 C C . LEU A 1 84 ? -16.163 6.434 4.686 1.00 97.44 84 LEU A C 1
ATOM 597 O O . LEU A 1 84 ? -15.007 6.520 4.284 1.00 97.44 84 LEU A O 1
ATOM 601 N N . ASP A 1 85 ? -16.799 7.446 5.270 1.00 96.00 85 ASP A N 1
ATOM 602 C CA . ASP A 1 85 ? -16.153 8.715 5.605 1.00 96.00 85 ASP A CA 1
ATOM 603 C C . ASP A 1 85 ? -15.205 8.522 6.802 1.00 96.00 85 ASP A C 1
ATOM 605 O O . ASP A 1 85 ? -15.613 8.554 7.973 1.00 96.00 85 ASP A O 1
ATOM 609 N N . LEU A 1 86 ? -13.943 8.226 6.484 1.00 96.56 86 LEU A N 1
ATOM 610 C CA . LEU A 1 86 ? -12.849 7.992 7.418 1.00 96.56 86 LEU A CA 1
ATOM 611 C C . LEU A 1 86 ? -11.669 8.897 7.059 1.00 96.56 86 LEU A C 1
ATOM 613 O O . LEU A 1 86 ? -11.208 8.917 5.923 1.00 96.56 86 LEU A O 1
ATOM 617 N N . GLY A 1 87 ? -11.136 9.604 8.056 1.00 96.69 87 GLY A N 1
ATOM 618 C CA . GLY A 1 87 ? -9.846 10.281 7.915 1.00 96.69 87 GLY A CA 1
ATOM 619 C C . GLY A 1 87 ? -8.674 9.293 7.916 1.00 96.69 87 GLY A C 1
ATOM 620 O O . GLY A 1 87 ? -8.845 8.118 8.249 1.00 96.69 87 GLY A O 1
ATOM 621 N N . LEU A 1 88 ? -7.467 9.800 7.638 1.00 97.62 88 LEU A N 1
ATOM 622 C CA . LEU A 1 88 ? -6.229 9.011 7.551 1.00 97.62 88 LEU A CA 1
ATOM 623 C C . LEU A 1 88 ? -6.049 8.048 8.735 1.00 97.62 88 LEU A C 1
ATOM 625 O O . LEU A 1 88 ? -5.893 6.857 8.518 1.00 97.62 88 LEU A O 1
ATOM 629 N N . ALA A 1 89 ? -6.203 8.522 9.976 1.00 97.31 89 ALA A N 1
ATOM 630 C CA . ALA A 1 89 ? -6.068 7.675 11.168 1.00 97.31 89 ALA A CA 1
ATOM 631 C C . ALA A 1 89 ? -7.041 6.480 11.205 1.00 97.31 89 ALA A C 1
ATOM 633 O O . ALA A 1 89 ? -6.725 5.430 11.760 1.00 97.31 89 ALA A O 1
ATOM 634 N N . GLY A 1 90 ? -8.237 6.626 10.627 1.00 98.12 90 GLY A N 1
ATOM 635 C CA . GLY A 1 90 ? -9.183 5.520 10.499 1.00 98.12 90 GLY A CA 1
ATOM 636 C C . GLY A 1 90 ? -8.723 4.492 9.468 1.00 98.12 90 GLY A C 1
ATOM 637 O O . GLY A 1 90 ? -8.843 3.296 9.712 1.00 98.12 90 GLY A O 1
ATOM 638 N N . LEU A 1 91 ? -8.156 4.944 8.349 1.00 98.44 91 LEU A N 1
ATOM 639 C CA . LEU A 1 91 ? -7.596 4.065 7.320 1.00 98.44 91 LEU A CA 1
ATOM 640 C C . LEU A 1 91 ? -6.321 3.364 7.799 1.00 98.44 91 LEU A C 1
ATOM 642 O O . LEU A 1 91 ? -6.182 2.167 7.572 1.00 98.44 91 LEU A O 1
ATOM 646 N N . GLU A 1 92 ? -5.446 4.060 8.529 1.00 98.62 92 GLU A N 1
ATOM 647 C CA . GLU A 1 92 ? -4.280 3.467 9.200 1.00 98.62 92 GLU A CA 1
ATOM 648 C C . GLU A 1 92 ? -4.724 2.333 10.134 1.00 98.62 92 GLU A C 1
ATOM 650 O O . GLU A 1 92 ? -4.233 1.213 10.032 1.00 98.62 92 GLU A O 1
ATOM 655 N N . LEU A 1 93 ? -5.726 2.591 10.985 1.00 98.44 93 LEU A N 1
ATOM 656 C CA . LEU A 1 93 ? -6.298 1.585 11.879 1.00 98.44 93 LEU A CA 1
ATOM 657 C C . LEU A 1 93 ? -6.816 0.360 11.110 1.00 98.44 93 LEU A C 1
ATOM 659 O O . LEU A 1 93 ? -6.459 -0.765 11.450 1.00 98.44 93 LEU A O 1
ATOM 663 N N . LEU A 1 94 ? -7.662 0.557 10.094 1.00 98.44 94 LEU A N 1
ATOM 664 C CA . LEU A 1 94 ? -8.238 -0.556 9.331 1.00 98.44 94 LEU A CA 1
ATOM 665 C C . LEU A 1 94 ? -7.168 -1.355 8.581 1.00 98.44 94 LEU A C 1
ATOM 667 O O . LEU A 1 94 ? -7.243 -2.582 8.547 1.00 98.44 94 LEU A O 1
ATOM 671 N N . THR A 1 95 ? -6.161 -0.675 8.035 1.00 98.50 95 THR A N 1
ATOM 672 C CA . THR A 1 95 ? -5.036 -1.311 7.342 1.00 98.50 95 THR A CA 1
ATOM 673 C C . THR A 1 95 ? -4.221 -2.168 8.308 1.00 98.50 95 THR A C 1
ATOM 675 O O . THR A 1 95 ? -3.969 -3.333 8.020 1.00 98.50 95 THR A O 1
ATOM 678 N N . LEU A 1 96 ? -3.889 -1.655 9.497 1.00 98.38 96 LEU A N 1
ATOM 679 C CA . LEU A 1 96 ? -3.185 -2.437 10.518 1.00 98.38 96 LEU A CA 1
ATOM 680 C C . LEU A 1 96 ? -4.015 -3.645 10.965 1.00 98.38 96 LEU A C 1
ATOM 682 O O . LEU A 1 96 ? -3.528 -4.771 10.964 1.00 98.38 96 LEU A O 1
ATOM 686 N N . LEU A 1 97 ? -5.299 -3.467 11.277 1.00 98.12 97 LEU A N 1
ATOM 687 C CA . LEU A 1 97 ? -6.142 -4.599 11.678 1.00 98.12 97 LEU A CA 1
ATOM 688 C C . LEU A 1 97 ? -6.276 -5.665 10.576 1.00 98.12 97 LEU A C 1
ATOM 690 O O . LEU A 1 97 ? -6.383 -6.851 10.883 1.00 98.12 97 LEU A O 1
ATOM 694 N N . GLN A 1 98 ? -6.234 -5.271 9.302 1.00 97.38 98 GLN A N 1
ATOM 695 C CA . GLN A 1 98 ? -6.217 -6.194 8.166 1.00 97.38 98 GLN A CA 1
ATOM 696 C C . GLN A 1 98 ? -4.920 -7.026 8.105 1.00 97.38 98 GLN A C 1
ATOM 698 O O . GLN A 1 98 ? -4.970 -8.213 7.744 1.00 97.38 98 GLN A O 1
ATOM 703 N N . ARG A 1 99 ? -3.780 -6.424 8.477 1.00 96.12 99 ARG A N 1
ATOM 704 C CA . ARG A 1 99 ? -2.455 -7.070 8.541 1.00 96.12 99 ARG A CA 1
ATOM 705 C C . ARG A 1 99 ? -2.317 -7.995 9.744 1.00 96.12 99 ARG A C 1
ATOM 707 O O . ARG A 1 99 ? -1.591 -8.984 9.682 1.00 96.12 99 ARG A O 1
ATOM 714 N N . HIS A 1 100 ? -3.083 -7.732 10.798 1.00 96.88 100 HIS A N 1
ATOM 715 C CA . HIS A 1 100 ? -3.097 -8.509 12.032 1.00 96.88 100 HIS A CA 1
ATOM 716 C C . HIS A 1 100 ? -4.436 -9.246 12.215 1.00 96.88 100 HIS A C 1
ATOM 718 O O . HIS A 1 100 ? -5.221 -8.891 13.095 1.00 96.88 100 HIS A O 1
ATOM 724 N N . PRO A 1 101 ? -4.715 -10.326 11.453 1.00 94.50 101 PRO A N 1
ATOM 725 C CA . PRO A 1 101 ? -6.000 -11.032 11.510 1.00 94.50 101 PRO A CA 1
ATOM 726 C C . PRO A 1 101 ? -6.279 -11.703 12.863 1.00 94.50 101 PRO A C 1
ATOM 728 O O . PRO A 1 101 ? -7.429 -11.995 13.176 1.00 94.50 101 PRO A O 1
ATOM 731 N N . ARG A 1 102 ? -5.254 -11.934 13.698 1.00 94.94 102 ARG A N 1
ATOM 732 C CA . ARG A 1 102 ? -5.432 -12.394 15.091 1.00 94.94 102 ARG A CA 1
ATOM 733 C C . ARG A 1 102 ? -5.990 -11.293 16.008 1.00 94.94 102 ARG A C 1
ATOM 735 O O . ARG A 1 102 ? -6.576 -11.605 17.044 1.00 94.94 102 ARG A O 1
ATOM 742 N N . GLY A 1 103 ? -5.893 -10.041 15.574 1.00 96.75 103 GLY A N 1
ATOM 743 C CA . GLY A 1 103 ? -6.241 -8.837 16.308 1.00 96.75 103 GLY A CA 1
ATOM 744 C C . GLY A 1 103 ? -5.059 -8.241 17.067 1.00 96.75 103 GLY A C 1
ATOM 745 O O . GLY A 1 103 ? -4.040 -8.901 17.259 1.00 96.75 103 GLY A O 1
ATOM 746 N N . LEU A 1 104 ? -5.226 -6.991 17.494 1.00 97.75 104 LEU A N 1
ATOM 747 C CA . LEU A 1 104 ? -4.284 -6.247 18.331 1.00 97.75 104 LEU A CA 1
ATOM 748 C C . LEU A 1 104 ? -4.999 -5.728 19.575 1.00 97.75 104 LEU A C 1
ATOM 750 O O . LEU A 1 104 ? -6.150 -5.283 19.511 1.00 97.75 104 LEU A O 1
ATOM 754 N N . ASN A 1 105 ? -4.331 -5.750 20.719 1.00 97.50 105 ASN A N 1
ATOM 755 C CA . ASN A 1 105 ? -4.820 -5.057 21.901 1.00 97.50 105 ASN A CA 1
ATOM 756 C C . ASN A 1 105 ? -4.603 -3.529 21.773 1.00 97.50 105 ASN A C 1
ATOM 758 O O . ASN A 1 105 ? -4.035 -3.025 20.803 1.00 97.50 105 ASN A O 1
ATOM 762 N N . ALA A 1 106 ? -5.107 -2.758 22.740 1.00 97.19 106 ALA A N 1
ATOM 763 C CA . ALA A 1 106 ? -5.058 -1.296 22.671 1.00 97.19 106 ALA A CA 1
ATOM 764 C C . ALA A 1 106 ? -3.642 -0.706 22.784 1.00 97.19 106 ALA A C 1
ATOM 766 O O . ALA A 1 106 ? -3.426 0.406 22.308 1.00 97.19 106 ALA A O 1
ATOM 767 N N . GLU A 1 107 ? -2.714 -1.407 23.431 1.00 97.00 107 GLU A N 1
ATOM 768 C CA . GLU A 1 107 ? -1.320 -0.984 23.599 1.00 97.00 107 GLU A CA 1
ATOM 769 C C . GLU A 1 107 ? -0.508 -1.303 22.344 1.00 97.00 107 GLU A C 1
ATOM 771 O O . GLU A 1 107 ? 0.146 -0.415 21.806 1.00 97.00 107 GLU A O 1
ATOM 776 N N . GLU A 1 108 ? -0.645 -2.516 21.807 1.00 97.56 108 GLU A N 1
ATOM 777 C CA . GLU A 1 108 ? -0.024 -2.919 20.539 1.00 97.56 108 GLU A CA 1
ATOM 778 C C . GLU A 1 108 ? -0.453 -1.993 19.399 1.00 97.56 108 GLU A C 1
ATOM 780 O O . GLU A 1 108 ? 0.374 -1.441 18.678 1.00 97.56 108 GLU A O 1
ATOM 785 N N . LEU A 1 109 ? -1.757 -1.733 19.281 1.00 97.56 109 LEU A N 1
ATOM 786 C CA . LEU A 1 109 ? -2.281 -0.839 18.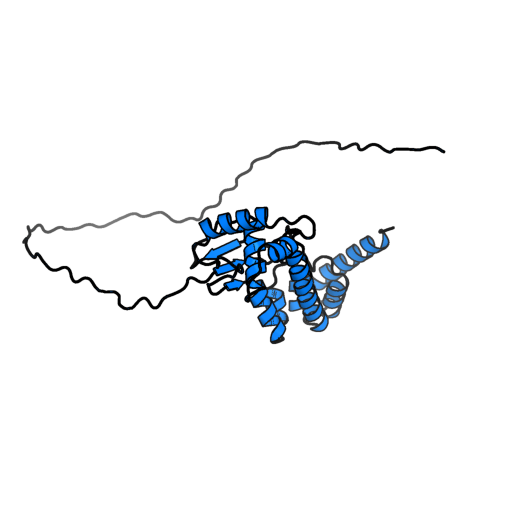255 1.00 97.56 109 LEU A CA 1
ATOM 787 C C . LEU A 1 109 ? -1.823 0.618 18.459 1.00 97.56 109 LEU A C 1
ATOM 789 O O . LEU A 1 109 ? -1.677 1.358 17.487 1.00 97.56 109 LEU A O 1
ATOM 793 N N . ALA A 1 110 ? -1.570 1.046 19.702 1.00 97.75 110 ALA A N 1
ATOM 794 C CA . ALA A 1 110 ? -0.993 2.363 19.973 1.00 97.75 110 ALA A CA 1
ATOM 795 C C . ALA A 1 110 ? 0.464 2.443 19.501 1.00 97.75 110 ALA A C 1
ATOM 797 O O . ALA A 1 110 ? 0.838 3.443 18.885 1.00 97.75 110 ALA A O 1
ATOM 798 N N . ALA A 1 111 ? 1.245 1.387 19.735 1.00 97.88 111 ALA A N 1
ATOM 799 C CA . ALA A 1 111 ? 2.617 1.278 19.256 1.00 97.88 111 ALA A CA 1
ATOM 800 C C . ALA A 1 111 ? 2.680 1.262 17.717 1.00 97.88 111 ALA A C 1
ATOM 802 O O . ALA A 1 111 ? 3.477 1.990 17.128 1.00 97.88 111 ALA A O 1
ATOM 803 N N . GLU A 1 112 ? 1.790 0.525 17.048 1.00 98.25 112 GLU A N 1
ATOM 804 C CA . GLU A 1 112 ? 1.718 0.496 15.579 1.00 98.25 112 GLU A CA 1
ATOM 805 C C . GLU A 1 112 ? 1.325 1.856 14.973 1.00 98.25 112 GLU A C 1
ATOM 807 O O . GLU A 1 112 ? 1.874 2.265 13.950 1.00 98.25 112 GLU A O 1
ATOM 812 N N . LEU A 1 113 ? 0.399 2.589 15.603 1.00 97.50 113 LEU A N 1
ATOM 813 C CA . LEU A 1 113 ? -0.098 3.867 15.076 1.00 97.50 113 LEU A CA 1
ATOM 814 C C . LEU A 1 113 ? 0.791 5.069 15.408 1.00 97.50 113 LEU A C 1
ATOM 816 O O . LEU A 1 113 ? 0.792 6.053 14.670 1.00 97.50 113 LEU A O 1
ATOM 820 N N . ARG A 1 114 ? 1.471 5.057 16.558 1.00 96.06 114 ARG A N 1
ATOM 821 C CA . ARG A 1 114 ? 2.140 6.250 17.112 1.00 96.06 114 ARG A CA 1
ATOM 822 C C . ARG A 1 114 ? 3.500 5.968 17.761 1.00 96.06 114 ARG A C 1
ATOM 824 O O . ARG A 1 114 ? 4.120 6.914 18.248 1.00 96.06 114 ARG A O 1
ATOM 831 N N . GLY A 1 115 ? 3.967 4.720 17.773 1.00 94.75 115 GLY A N 1
ATOM 832 C CA . GLY A 1 115 ? 5.210 4.323 18.441 1.00 94.75 115 GLY A CA 1
ATOM 833 C C . GLY A 1 115 ? 5.181 4.666 19.930 1.00 94.75 115 GLY A C 1
ATOM 834 O O . GLY A 1 115 ? 4.134 4.579 20.573 1.00 94.75 115 GLY A O 1
ATOM 835 N N . ASP A 1 116 ? 6.305 5.155 20.452 1.00 90.25 116 ASP A N 1
ATOM 836 C CA . ASP A 1 116 ? 6.472 5.520 21.869 1.00 90.25 116 ASP A CA 1
ATOM 837 C C . ASP A 1 116 ? 5.551 6.659 22.336 1.00 90.25 116 ASP A C 1
ATOM 839 O O . ASP A 1 116 ? 5.359 6.871 23.531 1.00 90.25 116 ASP A O 1
ATOM 843 N N . ARG A 1 117 ? 4.960 7.414 21.401 1.00 89.12 117 ARG A N 1
ATOM 844 C CA . ARG A 1 117 ? 4.006 8.495 21.701 1.00 89.12 117 ARG A CA 1
ATOM 845 C C . ARG A 1 117 ? 2.556 8.002 21.771 1.00 89.12 117 ARG A C 1
ATOM 847 O O . ARG A 1 117 ? 1.638 8.808 21.937 1.00 89.12 117 ARG A O 1
ATOM 854 N N . GLY A 1 118 ? 2.322 6.705 21.577 1.00 89.38 118 GLY A N 1
ATOM 855 C CA . GLY A 1 118 ? 0.996 6.104 21.572 1.00 89.38 118 GLY A CA 1
ATOM 856 C C . GLY A 1 118 ? 0.354 6.042 22.955 1.00 89.38 118 GLY A C 1
ATOM 857 O O . GLY A 1 118 ? 1.001 5.755 23.954 1.00 89.38 118 GLY A O 1
ATOM 858 N N . SER A 1 119 ? -0.960 6.267 23.010 1.00 96.38 119 SER A N 1
ATOM 859 C CA . SER A 1 119 ? -1.765 6.044 24.214 1.00 96.38 119 SER A CA 1
ATOM 860 C C . SER A 1 119 ? -2.923 5.106 23.905 1.00 96.38 119 SER A C 1
ATOM 862 O O . SER A 1 119 ? -3.715 5.358 22.991 1.00 96.38 119 SER A O 1
ATOM 864 N N . SER A 1 120 ? -3.069 4.056 24.718 1.00 96.31 120 SER A N 1
ATOM 865 C CA . SER A 1 120 ? -4.180 3.106 24.608 1.00 96.31 120 SER A CA 1
ATOM 866 C C . SER A 1 120 ? -5.545 3.788 24.789 1.00 96.31 120 SER A C 1
ATOM 868 O O . SER A 1 120 ? -6.542 3.351 24.213 1.00 96.31 120 SER A O 1
ATOM 870 N N . ALA A 1 121 ? -5.619 4.892 25.544 1.00 97.25 121 ALA A N 1
ATOM 871 C CA . ALA A 1 121 ? -6.834 5.696 25.682 1.00 97.25 121 ALA A CA 1
ATOM 872 C C . ALA A 1 121 ? -7.212 6.386 24.359 1.00 97.25 121 ALA A C 1
ATOM 874 O O . ALA A 1 121 ? -8.352 6.270 23.907 1.00 97.25 121 ALA A O 1
ATOM 875 N N . THR A 1 122 ? -6.248 7.023 23.689 1.00 96.19 122 THR A N 1
ATOM 876 C CA . THR A 1 122 ? -6.456 7.649 22.372 1.00 96.19 122 THR A CA 1
ATOM 877 C C . THR A 1 122 ? -6.864 6.618 21.321 1.00 96.19 122 THR A C 1
ATOM 879 O O . THR A 1 122 ? -7.769 6.872 20.524 1.00 96.19 122 THR A O 1
ATOM 882 N N . VAL A 1 123 ? -6.266 5.423 21.353 1.00 96.81 123 VAL A N 1
ATOM 883 C CA . VAL A 1 123 ? -6.647 4.315 20.465 1.00 96.81 123 VAL A CA 1
ATOM 884 C C . VAL A 1 123 ? -8.083 3.862 20.708 1.00 96.81 123 VAL A C 1
ATOM 886 O O . VAL A 1 123 ? -8.835 3.716 19.748 1.00 96.81 123 VAL A O 1
ATOM 889 N N . ARG A 1 124 ? -8.512 3.698 21.967 1.00 97.38 124 ARG A N 1
ATOM 890 C CA . ARG A 1 124 ? -9.912 3.358 22.290 1.00 97.38 124 ARG A CA 1
ATOM 891 C C . ARG A 1 124 ? -10.890 4.377 21.696 1.00 97.38 124 ARG A C 1
ATOM 893 O O . ARG A 1 124 ? -11.914 3.984 21.137 1.00 97.38 124 ARG A O 1
ATOM 900 N N . VAL A 1 125 ? -10.560 5.671 21.752 1.00 97.75 125 VAL A N 1
ATOM 901 C CA . VAL A 1 125 ? -11.367 6.742 21.137 1.00 97.75 125 VAL A CA 1
ATOM 902 C C . VAL A 1 125 ? -11.388 6.627 19.609 1.00 97.75 125 VAL A C 1
ATOM 904 O O . VAL A 1 125 ? -12.457 6.746 19.004 1.00 97.75 125 VAL A O 1
ATOM 907 N N . LEU A 1 126 ? -10.238 6.371 18.977 1.00 97.56 126 LEU A N 1
ATOM 908 C CA . LEU A 1 126 ? -10.149 6.164 17.530 1.00 97.56 126 LEU A CA 1
ATOM 909 C C . LEU A 1 126 ? -10.985 4.956 17.086 1.00 97.56 126 LEU A C 1
ATOM 911 O O . LEU A 1 126 ? -11.814 5.094 16.188 1.00 97.56 126 LEU A O 1
ATOM 915 N N . VAL A 1 127 ? -10.840 3.808 17.754 1.00 97.50 127 VAL A N 1
ATOM 916 C CA . VAL A 1 127 ? -11.629 2.595 17.484 1.00 97.50 127 VAL A CA 1
ATOM 917 C C . VAL A 1 127 ? -13.117 2.877 17.646 1.00 97.50 127 VAL A C 1
ATOM 919 O O . VAL A 1 127 ? -13.907 2.518 16.776 1.00 97.50 127 VAL A O 1
ATOM 922 N N . HIS A 1 128 ? -13.519 3.559 18.722 1.00 97.06 128 HIS A N 1
ATOM 923 C CA . HIS A 1 128 ? -14.915 3.934 18.929 1.00 97.06 128 HIS A CA 1
ATOM 924 C C . HIS A 1 128 ? -15.456 4.790 17.773 1.00 97.06 128 HIS A C 1
ATOM 926 O O . HIS A 1 128 ? -16.560 4.544 17.285 1.00 97.06 128 HIS A O 1
ATOM 932 N N . ARG A 1 129 ? -14.675 5.762 17.283 1.00 97.06 129 ARG A N 1
ATOM 933 C CA . ARG A 1 129 ? -15.054 6.591 16.128 1.00 97.06 129 ARG A CA 1
ATOM 934 C C . ARG A 1 129 ? -15.176 5.767 14.846 1.00 97.06 129 ARG A C 1
ATOM 936 O O . ARG A 1 129 ? -16.155 5.935 14.125 1.00 97.06 129 ARG A O 1
ATOM 943 N N . VAL A 1 130 ? -14.228 4.868 14.576 1.00 97.69 130 VAL A N 1
ATOM 944 C CA . VAL A 1 130 ? -14.274 3.994 13.393 1.00 97.69 130 VAL A CA 1
ATOM 945 C C . VAL A 1 130 ? -15.468 3.041 13.466 1.00 97.69 130 VAL A C 1
ATOM 947 O O . VAL A 1 130 ? -16.193 2.917 12.482 1.00 97.69 130 VAL A O 1
ATOM 950 N N . ARG A 1 131 ? -15.774 2.463 14.636 1.00 96.75 131 ARG A N 1
ATOM 951 C CA . ARG A 1 131 ? -16.972 1.628 14.849 1.00 96.75 131 ARG A CA 1
ATOM 952 C C . ARG A 1 131 ? -18.274 2.360 14.537 1.00 96.75 131 ARG A C 1
ATOM 954 O O . ARG A 1 131 ? -19.179 1.753 13.984 1.00 96.75 131 ARG A O 1
ATOM 961 N N . LYS A 1 132 ? -18.380 3.667 14.806 1.00 96.44 132 LYS A N 1
ATOM 962 C CA . LYS A 1 132 ? -19.576 4.439 14.411 1.00 96.44 132 LYS A CA 1
ATOM 963 C C . LYS A 1 132 ? -19.798 4.485 12.896 1.00 96.44 132 LYS A C 1
ATOM 965 O O . LYS A 1 132 ? -20.925 4.703 12.465 1.00 96.44 132 LYS A O 1
ATOM 970 N N . ARG A 1 133 ? -18.745 4.325 12.088 1.00 96.44 133 ARG A N 1
ATOM 971 C CA . ARG A 1 133 ? -18.824 4.332 10.616 1.00 96.44 133 ARG A CA 1
ATOM 972 C C . ARG A 1 133 ? -18.906 2.927 10.029 1.00 96.44 133 ARG A C 1
ATOM 974 O O . ARG A 1 133 ? -19.686 2.706 9.104 1.00 96.44 133 ARG A O 1
ATOM 981 N N . LEU A 1 134 ? -18.103 2.014 10.570 1.00 95.00 134 LEU A N 1
ATOM 982 C CA . LEU A 1 134 ? -17.980 0.633 10.118 1.00 95.00 134 LEU A CA 1
ATOM 983 C C . LEU A 1 134 ? -19.105 -0.261 10.665 1.00 95.00 134 LEU A C 1
ATOM 985 O O . LEU A 1 134 ? -19.490 -1.214 10.009 1.00 95.00 134 LEU A O 1
ATOM 989 N N . GLY A 1 135 ? -19.665 0.048 11.835 1.00 92.00 135 GLY A N 1
ATOM 990 C CA . GLY A 1 135 ? -20.654 -0.786 12.517 1.00 92.00 135 GLY A CA 1
ATOM 991 C C . GLY A 1 135 ? -20.008 -1.814 13.461 1.00 92.00 135 GLY A C 1
ATOM 992 O O . GLY A 1 135 ? -18.952 -1.534 14.041 1.00 92.00 135 GLY A O 1
ATOM 993 N N . PRO A 1 136 ? -20.621 -2.999 13.647 1.00 92.00 136 PRO A N 1
ATOM 994 C CA . PRO A 1 136 ? -20.189 -3.993 14.634 1.00 92.00 136 PRO A CA 1
ATOM 995 C C . PRO A 1 136 ? -18.952 -4.801 14.204 1.00 92.00 136 PRO A C 1
ATOM 997 O O . PRO A 1 136 ? -18.544 -5.723 14.901 1.00 92.00 136 PRO A O 1
ATOM 1000 N N . TRP A 1 137 ? -18.331 -4.466 13.070 1.00 96.06 137 TRP A N 1
ATOM 1001 C CA . TRP A 1 137 ? -17.324 -5.307 12.418 1.00 96.06 137 TRP A CA 1
ATOM 1002 C C . TRP A 1 137 ? -15.900 -5.200 12.989 1.00 96.06 137 TRP A C 1
ATOM 1004 O O . TRP A 1 137 ? -14.937 -5.577 12.322 1.00 96.06 137 TRP A O 1
ATOM 1014 N N . ILE A 1 138 ? -15.758 -4.670 14.210 1.00 96.81 138 ILE A N 1
ATOM 1015 C CA . ILE A 1 138 ? -14.505 -4.669 14.979 1.00 96.81 138 ILE A CA 1
ATOM 1016 C C . ILE A 1 138 ? -14.780 -5.228 16.373 1.00 96.81 138 ILE A C 1
ATOM 1018 O O . ILE A 1 138 ? -15.436 -4.557 17.181 1.00 96.81 138 ILE A O 1
ATOM 1022 N N . ASP A 1 139 ? -14.198 -6.388 16.675 1.00 95.31 139 ASP A N 1
ATOM 1023 C CA . ASP A 1 139 ? -14.305 -7.054 17.978 1.00 95.31 139 ASP A CA 1
ATOM 1024 C C . ASP A 1 139 ? -13.849 -6.171 19.139 1.00 95.31 139 ASP A C 1
ATOM 1026 O O . ASP A 1 139 ? -12.994 -5.299 18.975 1.00 95.31 139 ASP A O 1
ATOM 1030 N N . ALA A 1 140 ? -14.435 -6.392 20.320 1.00 90.19 140 ALA A N 1
ATOM 1031 C CA . ALA A 1 140 ? -14.217 -5.583 21.520 1.00 90.19 140 ALA A CA 1
ATOM 1032 C C . ALA A 1 140 ? -12.760 -5.608 22.008 1.00 90.19 140 ALA A C 1
ATOM 1034 O O . ALA A 1 140 ? -12.192 -4.537 22.229 1.00 90.19 140 ALA A O 1
ATOM 1035 N N . ALA A 1 141 ? -12.192 -6.807 22.163 1.00 88.81 141 ALA A N 1
ATOM 1036 C CA . ALA A 1 141 ? -10.804 -7.071 22.531 1.00 88.81 141 ALA A CA 1
ATOM 1037 C C . ALA A 1 141 ? -10.462 -8.556 22.241 1.00 88.81 141 ALA A C 1
ATOM 1039 O O . ALA A 1 141 ? -11.243 -9.422 22.641 1.00 88.81 141 ALA A O 1
ATOM 1040 N N . PRO A 1 142 ? -9.323 -8.875 21.593 1.00 94.25 142 PRO A N 1
ATOM 1041 C CA . PRO A 1 142 ? -8.464 -7.947 20.853 1.00 94.25 142 PRO A CA 1
ATOM 1042 C C . PRO A 1 142 ? -9.234 -7.290 19.695 1.00 94.25 142 PRO A C 1
ATOM 1044 O O . PRO A 1 142 ? -10.210 -7.847 19.193 1.00 94.25 142 PRO A O 1
ATOM 1047 N N . TYR A 1 143 ? -8.824 -6.089 19.282 1.00 97.69 143 TYR A N 1
ATOM 1048 C CA . TYR A 1 143 ? -9.427 -5.423 18.131 1.00 97.69 143 TYR A CA 1
ATOM 1049 C C . TYR A 1 143 ? -9.102 -6.220 16.876 1.00 97.69 143 TYR A C 1
ATOM 1051 O O . TYR A 1 143 ? -7.936 -6.374 16.528 1.00 97.69 143 TYR A O 1
ATOM 1059 N N . ARG A 1 144 ? -10.134 -6.729 16.206 1.00 97.50 144 ARG A N 1
ATOM 1060 C CA . ARG A 1 144 ? -10.022 -7.553 15.000 1.00 97.50 144 ARG A CA 1
ATOM 1061 C C . ARG A 1 144 ? -11.179 -7.244 14.064 1.00 97.50 144 ARG A C 1
ATOM 1063 O O . ARG A 1 144 ? -12.304 -7.078 14.530 1.00 97.50 144 ARG A O 1
ATOM 1070 N N . LEU A 1 145 ? -10.905 -7.194 12.762 1.00 97.31 145 LEU A N 1
ATOM 1071 C CA . LEU A 1 145 ? -11.948 -7.086 11.742 1.00 97.31 145 LEU A CA 1
ATOM 1072 C C . LEU A 1 145 ? -12.690 -8.422 11.617 1.00 97.31 145 LEU A C 1
ATOM 1074 O O . LEU A 1 145 ? -12.065 -9.463 11.433 1.00 97.31 145 LEU A O 1
ATOM 1078 N N . THR A 1 146 ? -14.018 -8.394 11.725 1.00 95.94 146 THR A N 1
ATOM 1079 C CA . THR A 1 146 ? -14.874 -9.601 11.685 1.00 95.94 146 THR A CA 1
ATOM 1080 C C . THR A 1 146 ? -15.590 -9.804 10.349 1.00 95.94 146 THR A C 1
ATOM 1082 O O . THR A 1 146 ? -16.440 -10.691 10.209 1.00 95.94 146 THR A O 1
ATOM 1085 N N . VAL A 1 147 ? -15.213 -9.003 9.355 1.00 95.38 147 VAL A N 1
ATOM 1086 C CA . VAL A 1 147 ? -15.673 -9.070 7.965 1.00 95.38 147 VAL A CA 1
ATOM 1087 C C . VAL A 1 147 ? -14.525 -9.461 7.039 1.00 95.38 147 VAL A C 1
ATOM 1089 O O . VAL A 1 147 ? -13.366 -9.200 7.373 1.00 95.38 147 VAL A O 1
ATOM 1092 N N . PRO A 1 148 ? -14.820 -10.047 5.866 1.00 95.12 148 PRO A N 1
ATOM 1093 C CA . PRO A 1 148 ? -13.838 -10.174 4.797 1.00 95.12 148 PRO A CA 1
ATOM 1094 C C . PRO A 1 148 ? -13.257 -8.804 4.432 1.00 95.12 148 PRO A C 1
ATOM 1096 O O . PRO A 1 148 ? -13.988 -7.809 4.390 1.00 95.12 148 PRO A O 1
ATOM 1099 N N . VAL A 1 149 ? -11.949 -8.757 4.171 1.00 96.88 149 VAL A N 1
ATOM 1100 C CA . VAL A 1 149 ? -11.244 -7.519 3.823 1.00 96.88 149 VAL A CA 1
ATOM 1101 C C . VAL A 1 149 ? -10.456 -7.702 2.537 1.00 96.88 149 VAL A C 1
ATOM 1103 O O . VAL A 1 149 ? -9.476 -8.452 2.512 1.00 96.88 149 VAL A O 1
ATOM 1106 N N . ASP A 1 150 ? -10.844 -6.945 1.519 1.00 96.81 150 ASP A N 1
ATOM 1107 C CA . ASP A 1 150 ? -10.115 -6.813 0.266 1.00 96.81 150 ASP A CA 1
ATOM 1108 C C . ASP A 1 150 ? -9.304 -5.521 0.269 1.00 96.81 150 ASP A C 1
ATOM 1110 O O . ASP A 1 150 ? -9.743 -4.485 0.768 1.00 96.81 150 ASP A O 1
ATOM 1114 N N . THR A 1 151 ? -8.104 -5.568 -0.300 1.00 98.00 151 THR A N 1
ATOM 1115 C CA . THR A 1 151 ? -7.281 -4.373 -0.488 1.00 98.00 151 THR A CA 1
ATOM 1116 C C . THR A 1 151 ? -6.407 -4.505 -1.719 1.00 98.00 151 THR A C 1
ATOM 1118 O O . THR A 1 151 ? -5.894 -5.584 -2.025 1.00 98.00 151 THR A O 1
ATOM 1121 N N . ASP A 1 152 ? -6.233 -3.383 -2.408 1.00 98.31 152 ASP A N 1
ATOM 1122 C CA . ASP A 1 152 ? -5.278 -3.200 -3.499 1.00 98.31 152 ASP A CA 1
ATOM 1123 C C . ASP A 1 152 ? -3.854 -3.660 -3.130 1.00 98.31 152 ASP A C 1
ATOM 1125 O O . ASP A 1 152 ? -3.219 -4.353 -3.923 1.00 98.31 152 ASP A O 1
ATOM 1129 N N . ALA A 1 153 ? -3.388 -3.415 -1.902 1.00 98.38 153 ALA A N 1
ATOM 1130 C CA . ALA A 1 153 ? -2.090 -3.908 -1.430 1.00 98.38 153 ALA A CA 1
ATOM 1131 C C . ALA A 1 153 ? -1.981 -5.448 -1.458 1.00 98.38 153 ALA A C 1
ATOM 1133 O O . ALA A 1 153 ? -1.018 -6.000 -1.992 1.00 98.38 153 ALA A O 1
ATOM 1134 N N . ARG A 1 154 ? -3.005 -6.166 -0.971 1.00 97.75 154 ARG A N 1
ATOM 1135 C CA . ARG A 1 154 ? -3.054 -7.642 -1.018 1.00 97.75 154 ARG A CA 1
ATOM 1136 C C . ARG A 1 154 ? -3.166 -8.159 -2.441 1.00 97.75 154 ARG A C 1
ATOM 1138 O O . ARG A 1 154 ? -2.644 -9.229 -2.740 1.00 97.75 154 ARG A O 1
ATOM 1145 N N . HIS A 1 155 ? -3.847 -7.422 -3.316 1.00 98.50 155 HIS A N 1
ATOM 1146 C CA . HIS A 1 155 ? -3.923 -7.778 -4.725 1.00 98.50 155 HIS A CA 1
ATOM 1147 C C . HIS A 1 155 ? -2.533 -7.749 -5.380 1.00 98.50 155 HIS A C 1
ATOM 1149 O O . HIS A 1 155 ? -2.154 -8.714 -6.048 1.00 98.50 155 HIS A O 1
ATOM 1155 N N . VAL A 1 156 ? -1.745 -6.697 -5.125 1.00 98.81 156 VAL A N 1
ATOM 1156 C CA . VAL A 1 156 ? -0.347 -6.597 -5.579 1.00 98.81 156 VAL A CA 1
ATOM 1157 C C . VAL A 1 156 ? 0.510 -7.718 -4.981 1.00 98.81 156 VAL A C 1
ATOM 1159 O O . VAL A 1 156 ? 1.213 -8.407 -5.717 1.00 98.81 156 VAL A O 1
ATOM 1162 N N . GLU A 1 157 ? 0.413 -7.983 -3.679 1.00 98.56 157 GLU A N 1
ATOM 1163 C CA . GLU A 1 157 ? 1.156 -9.072 -3.022 1.00 98.56 157 GLU A CA 1
ATOM 1164 C C . GLU A 1 157 ? 0.818 -10.451 -3.597 1.00 98.56 157 GLU A C 1
ATOM 1166 O O . GLU A 1 157 ? 1.708 -11.273 -3.822 1.00 98.56 157 GLU A O 1
ATOM 1171 N N . ALA A 1 158 ? -0.457 -10.714 -3.892 1.00 98.56 158 ALA A N 1
ATOM 1172 C CA . ALA A 1 158 ? -0.887 -11.961 -4.515 1.00 98.56 158 ALA A CA 1
ATOM 1173 C C . ALA A 1 158 ? -0.322 -12.116 -5.937 1.00 98.56 158 ALA A C 1
ATOM 1175 O O . ALA A 1 158 ? 0.050 -13.222 -6.337 1.00 98.56 158 ALA A O 1
ATOM 1176 N N . LEU A 1 159 ? -0.228 -11.020 -6.700 1.00 98.81 159 LEU A N 1
ATOM 1177 C CA . LEU A 1 159 ? 0.416 -10.993 -8.016 1.00 98.81 159 LEU A CA 1
ATOM 1178 C C . LEU A 1 159 ? 1.921 -11.276 -7.919 1.00 98.81 159 LEU A C 1
ATOM 1180 O O . LEU A 1 159 ? 2.435 -12.094 -8.684 1.00 98.81 159 LEU A O 1
ATOM 1184 N N . LEU A 1 160 ? 2.610 -10.649 -6.964 1.00 98.56 160 LEU A N 1
ATOM 1185 C CA . LEU A 1 160 ? 4.036 -10.872 -6.717 1.00 98.56 160 LEU A CA 1
ATOM 1186 C C . LEU A 1 160 ? 4.317 -12.312 -6.279 1.00 98.56 160 LEU A C 1
ATOM 1188 O O . LEU A 1 160 ? 5.225 -12.948 -6.809 1.00 98.56 160 LEU A O 1
ATOM 1192 N N . THR A 1 161 ? 3.494 -12.856 -5.380 1.00 98.50 161 THR A N 1
ATOM 1193 C CA . THR A 1 161 ? 3.631 -14.225 -4.854 1.00 98.50 161 THR A CA 1
ATOM 1194 C C . THR A 1 161 ? 3.583 -15.278 -5.963 1.00 98.50 161 THR A C 1
ATOM 1196 O O . THR A 1 161 ? 4.324 -16.255 -5.920 1.00 98.50 161 THR A O 1
ATOM 1199 N N . ARG A 1 162 ? 2.747 -15.078 -6.990 1.00 98.00 162 ARG A N 1
ATOM 1200 C CA . ARG A 1 162 ? 2.653 -15.989 -8.146 1.00 98.00 162 ARG A CA 1
ATOM 1201 C C . ARG A 1 162 ? 3.617 -15.657 -9.292 1.00 98.00 162 ARG A C 1
ATOM 1203 O O . ARG A 1 162 ? 3.477 -16.218 -10.374 1.00 98.00 162 ARG A O 1
ATOM 1210 N N . GLY A 1 163 ? 4.542 -14.716 -9.096 1.00 97.94 163 GLY A N 1
ATOM 1211 C CA . GLY A 1 163 ? 5.519 -14.304 -10.110 1.00 97.94 163 GLY A CA 1
ATOM 1212 C C . GLY A 1 163 ? 4.946 -13.468 -11.261 1.00 97.94 163 GLY A C 1
ATOM 1213 O O . GLY A 1 163 ? 5.620 -13.265 -12.268 1.00 97.94 163 GLY A O 1
ATOM 1214 N N . ALA A 1 164 ? 3.721 -12.947 -11.142 1.00 98.50 164 ALA A N 1
ATOM 1215 C CA . ALA A 1 164 ? 3.081 -12.131 -12.175 1.00 98.50 164 ALA A CA 1
ATOM 1216 C C . ALA A 1 164 ? 3.575 -10.669 -12.130 1.00 98.50 164 ALA A C 1
ATOM 1218 O O . ALA A 1 164 ? 2.786 -9.743 -11.936 1.00 98.50 164 ALA A O 1
ATOM 1219 N N . VAL A 1 165 ? 4.886 -10.460 -12.309 1.00 98.56 165 VAL A N 1
ATOM 1220 C CA . VAL A 1 165 ? 5.574 -9.174 -12.067 1.00 98.56 165 VAL A CA 1
ATOM 1221 C C . VAL A 1 165 ? 4.999 -8.024 -12.893 1.00 98.56 165 VAL A C 1
ATOM 1223 O O . VAL A 1 165 ? 4.701 -6.972 -12.333 1.00 98.56 165 VAL A O 1
ATOM 1226 N N . ARG A 1 166 ? 4.779 -8.213 -14.202 1.00 98.62 166 ARG A N 1
ATOM 1227 C CA . ARG A 1 166 ? 4.187 -7.171 -15.062 1.00 98.62 166 ARG A CA 1
ATOM 1228 C C . ARG A 1 166 ? 2.847 -6.689 -14.523 1.00 98.62 166 ARG A C 1
ATOM 1230 O O . ARG A 1 166 ? 2.613 -5.488 -14.429 1.00 98.62 166 ARG A O 1
ATOM 1237 N N . ALA A 1 167 ? 1.973 -7.628 -14.176 1.00 98.75 167 ALA A N 1
ATOM 1238 C CA . ALA A 1 167 ? 0.649 -7.317 -13.666 1.00 98.75 167 ALA A CA 1
ATOM 1239 C C . ALA A 1 167 ? 0.722 -6.674 -12.271 1.00 98.75 167 ALA A C 1
ATOM 1241 O O . ALA A 1 167 ? -0.001 -5.715 -12.025 1.00 98.75 167 ALA A O 1
ATOM 1242 N N . ALA A 1 168 ? 1.637 -7.121 -11.400 1.00 98.75 168 ALA A N 1
ATOM 1243 C CA . ALA A 1 168 ? 1.899 -6.472 -10.112 1.00 98.75 168 ALA A CA 1
ATOM 1244 C C . ALA A 1 168 ? 2.319 -5.005 -10.284 1.00 98.75 168 ALA A C 1
ATOM 1246 O O . ALA A 1 168 ? 1.760 -4.133 -9.630 1.00 98.75 168 ALA A O 1
ATOM 1247 N N . ALA A 1 169 ? 3.249 -4.727 -11.203 1.00 98.56 169 ALA A N 1
ATOM 1248 C CA . ALA A 1 169 ? 3.738 -3.375 -11.462 1.00 98.56 169 ALA A CA 1
ATOM 1249 C C . ALA A 1 169 ? 2.633 -2.437 -11.977 1.00 98.56 169 ALA A C 1
ATOM 1251 O O . ALA A 1 169 ? 2.589 -1.277 -11.588 1.00 98.56 169 ALA A O 1
ATOM 1252 N N . HIS A 1 170 ? 1.717 -2.936 -12.814 1.00 98.56 170 HIS A N 1
ATOM 1253 C CA . HIS A 1 170 ? 0.569 -2.154 -13.291 1.00 98.56 170 HIS A CA 1
ATOM 1254 C C . HIS A 1 170 ? -0.502 -1.949 -12.212 1.00 98.56 170 HIS A C 1
ATOM 1256 O O . HIS A 1 170 ? -1.173 -0.921 -12.206 1.00 98.56 170 HIS A O 1
ATOM 1262 N N . ALA A 1 171 ? -0.673 -2.921 -11.313 1.00 98.50 171 ALA A N 1
ATOM 1263 C CA . ALA A 1 171 ? -1.621 -2.846 -10.204 1.00 98.50 171 ALA A CA 1
ATOM 1264 C C . ALA A 1 171 ? -1.113 -2.002 -9.021 1.00 98.50 171 ALA A C 1
ATOM 1266 O O . ALA A 1 171 ? -1.883 -1.722 -8.107 1.00 98.50 171 ALA A O 1
ATOM 1267 N N . TYR A 1 172 ? 0.164 -1.615 -9.027 1.00 98.69 172 TYR A N 1
ATOM 1268 C CA . TYR A 1 172 ? 0.800 -0.803 -7.998 1.00 98.69 172 TYR A CA 1
ATOM 1269 C C . TYR A 1 172 ? 0.881 0.669 -8.458 1.00 98.69 172 TYR A C 1
ATOM 1271 O O . TYR A 1 172 ? 1.814 1.038 -9.172 1.00 98.69 172 TYR A O 1
ATOM 1279 N N . PRO A 1 173 ? -0.085 1.534 -8.087 1.00 97.75 173 PRO A N 1
ATOM 1280 C CA . PRO A 1 173 ? -0.078 2.943 -8.495 1.00 97.75 173 PRO A CA 1
ATOM 1281 C C . PRO A 1 173 ? 0.969 3.779 -7.740 1.00 97.75 173 PRO A C 1
ATOM 1283 O O . PRO A 1 173 ? 1.403 4.823 -8.226 1.00 97.75 173 PRO A O 1
ATOM 1286 N N . GLY A 1 174 ? 1.396 3.321 -6.561 1.00 97.88 174 GLY A N 1
ATOM 1287 C CA . GLY A 1 174 ? 2.325 4.031 -5.698 1.00 97.88 174 GLY A CA 1
ATOM 1288 C C . GLY A 1 174 ? 2.282 3.526 -4.254 1.00 97.88 174 GLY A C 1
ATOM 1289 O O . GLY A 1 174 ? 1.655 2.500 -3.975 1.00 97.88 174 GLY A O 1
ATOM 1290 N N . PRO A 1 175 ? 2.961 4.236 -3.341 1.00 98.19 175 PRO A N 1
ATOM 1291 C CA . PRO A 1 175 ? 3.225 3.756 -1.990 1.00 98.19 175 PRO A CA 1
ATOM 1292 C C . PRO A 1 175 ? 1.958 3.635 -1.150 1.00 98.19 175 PRO A C 1
ATOM 1294 O O . PRO A 1 175 ? 0.994 4.381 -1.327 1.00 98.19 175 PRO A O 1
ATOM 1297 N N . LEU A 1 176 ? 1.993 2.733 -0.172 1.00 98.50 176 LEU A N 1
ATOM 1298 C CA . LEU A 1 176 ? 0.905 2.540 0.782 1.00 98.50 176 LEU A CA 1
ATOM 1299 C C . LEU A 1 176 ? 0.756 3.766 1.705 1.00 98.50 176 LEU A C 1
ATOM 1301 O O . LEU A 1 176 ? 1.699 4.134 2.405 1.00 98.50 176 LEU A O 1
ATOM 1305 N N . LEU A 1 177 ? -0.427 4.395 1.708 1.00 98.00 177 LEU A N 1
ATOM 1306 C CA . LEU A 1 177 ? -0.804 5.587 2.485 1.00 98.00 177 LEU A CA 1
ATOM 1307 C C . LEU A 1 177 ? 0.348 6.613 2.577 1.00 98.00 177 LEU A C 1
ATOM 1309 O O . LEU A 1 177 ? 0.941 6.779 3.649 1.00 98.00 177 LEU A O 1
ATOM 1313 N N . PRO A 1 178 ? 0.704 7.307 1.477 1.00 97.31 178 PRO A N 1
ATOM 1314 C CA . PRO A 1 178 ? 1.934 8.104 1.391 1.00 97.31 178 PRO A CA 1
ATOM 1315 C C . PRO A 1 178 ? 2.066 9.194 2.462 1.00 97.31 178 PRO A C 1
ATOM 1317 O O . PRO A 1 178 ? 3.175 9.569 2.823 1.00 97.31 178 PRO A O 1
ATOM 1320 N N . GLN A 1 179 ? 0.945 9.708 2.968 1.00 97.00 179 GLN A N 1
ATOM 1321 C CA . GLN A 1 179 ? 0.888 10.760 3.984 1.00 97.00 179 GLN A CA 1
ATOM 1322 C C . GLN A 1 179 ? 0.955 10.217 5.420 1.00 97.00 179 GLN A C 1
ATOM 1324 O O . GLN A 1 179 ? 0.983 11.002 6.365 1.00 97.00 179 GLN A O 1
ATOM 1329 N N . SER A 1 180 ? 0.936 8.894 5.603 1.00 97.88 180 SER A N 1
ATOM 1330 C CA . SER A 1 180 ? 1.015 8.271 6.921 1.00 97.88 180 SER A CA 1
ATOM 1331 C C . SER A 1 180 ? 2.450 8.220 7.440 1.00 97.88 180 SER A C 1
ATOM 1333 O O . SER A 1 180 ? 3.384 7.802 6.742 1.00 97.88 180 SER A O 1
ATOM 1335 N N . GLU A 1 181 ? 2.580 8.595 8.711 1.00 97.69 181 GLU A N 1
ATOM 1336 C CA . GLU A 1 181 ? 3.789 8.468 9.531 1.00 97.69 181 GLU A CA 1
ATOM 1337 C C . GLU A 1 181 ? 3.623 7.407 10.633 1.00 97.69 181 GLU A C 1
ATOM 1339 O O . GLU A 1 181 ? 4.493 7.261 11.492 1.00 97.69 181 GLU A O 1
ATOM 1344 N N . ALA A 1 182 ? 2.504 6.672 10.649 1.00 98.19 182 ALA A N 1
ATOM 1345 C CA . ALA A 1 182 ? 2.286 5.607 11.620 1.00 98.19 182 ALA A CA 1
ATOM 1346 C C . ALA A 1 182 ? 3.368 4.521 11.446 1.00 98.19 182 ALA A C 1
ATOM 1348 O O . ALA A 1 182 ? 3.507 4.004 10.334 1.00 98.19 182 ALA A O 1
ATOM 1349 N N . PRO A 1 183 ? 4.125 4.141 12.497 1.00 98.38 183 PRO A N 1
ATOM 1350 C CA . PRO A 1 183 ? 5.256 3.221 12.359 1.00 98.38 183 PRO A CA 1
ATOM 1351 C C . PRO A 1 183 ? 4.913 1.893 11.681 1.00 98.38 183 PRO A C 1
ATOM 1353 O O . PRO A 1 183 ? 5.677 1.424 10.841 1.00 98.38 183 PRO A O 1
ATOM 1356 N N . GLY A 1 184 ? 3.758 1.307 11.998 1.00 98.38 184 GLY A N 1
ATOM 1357 C CA . GLY A 1 184 ? 3.288 0.083 11.354 1.00 98.38 184 GLY A CA 1
ATOM 1358 C C . GLY A 1 184 ? 3.025 0.259 9.866 1.00 98.38 184 GLY A C 1
ATOM 1359 O O . GLY A 1 184 ? 3.462 -0.542 9.050 1.00 98.38 184 GLY A O 1
ATOM 1360 N N . ILE A 1 185 ? 2.386 1.367 9.494 1.00 98.56 185 ILE A N 1
ATOM 1361 C CA . ILE A 1 185 ? 2.090 1.696 8.097 1.00 98.56 185 ILE A CA 1
ATOM 1362 C C . ILE A 1 185 ? 3.366 1.987 7.310 1.00 98.56 185 ILE A C 1
ATOM 1364 O O . ILE A 1 185 ? 3.495 1.539 6.175 1.00 98.56 185 ILE A O 1
ATOM 1368 N N . VAL A 1 186 ? 4.325 2.693 7.913 1.00 98.69 186 VAL A N 1
ATOM 1369 C CA . VAL A 1 186 ? 5.636 2.961 7.308 1.00 98.69 186 VAL A CA 1
ATOM 1370 C C . VAL A 1 186 ? 6.365 1.650 7.020 1.00 98.69 186 VAL A C 1
ATOM 1372 O O . VAL A 1 186 ? 6.824 1.467 5.897 1.00 98.69 186 VAL A O 1
ATOM 1375 N N . ARG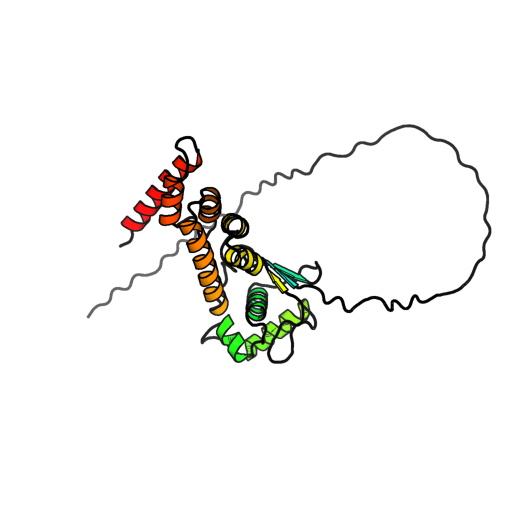 A 1 187 ? 6.406 0.718 7.983 1.00 98.50 187 ARG A N 1
ATOM 1376 C CA . ARG A 1 187 ? 7.015 -0.607 7.788 1.00 98.50 187 ARG A CA 1
ATOM 1377 C C . ARG A 1 187 ? 6.356 -1.386 6.650 1.00 98.50 187 ARG A C 1
ATOM 1379 O O . ARG A 1 187 ? 7.057 -1.912 5.792 1.00 98.50 187 ARG A O 1
ATOM 1386 N N . GLU A 1 188 ? 5.025 -1.439 6.622 1.00 98.38 188 GLU A N 1
ATOM 1387 C CA . GLU A 1 188 ? 4.271 -2.138 5.570 1.00 98.38 188 GLU A CA 1
ATOM 1388 C C . GLU A 1 188 ? 4.474 -1.496 4.189 1.00 98.38 188 GLU A C 1
ATOM 1390 O O . GLU A 1 188 ? 4.656 -2.203 3.198 1.00 98.38 188 GLU A O 1
ATOM 1395 N N . ARG A 1 189 ? 4.498 -0.157 4.120 1.00 98.50 189 ARG A N 1
ATOM 1396 C CA . ARG A 1 189 ? 4.824 0.594 2.901 1.00 98.50 189 ARG A CA 1
ATOM 1397 C C . ARG A 1 189 ? 6.220 0.237 2.404 1.00 98.50 189 ARG A C 1
ATOM 1399 O O . ARG A 1 189 ? 6.365 -0.168 1.261 1.00 98.50 189 ARG A O 1
ATOM 1406 N N . GLU A 1 190 ? 7.234 0.354 3.256 1.00 98.44 190 GLU A N 1
ATOM 1407 C CA . GLU A 1 190 ? 8.625 0.076 2.882 1.00 98.44 190 GLU A CA 1
ATOM 1408 C C . GLU A 1 190 ? 8.816 -1.372 2.416 1.00 98.44 190 GLU A C 1
ATOM 1410 O O . GLU A 1 190 ? 9.509 -1.612 1.426 1.00 98.44 190 GLU A O 1
ATOM 1415 N N . ALA A 1 191 ? 8.168 -2.332 3.081 1.00 98.44 191 ALA A N 1
ATOM 1416 C CA . ALA A 1 191 ? 8.218 -3.738 2.698 1.00 98.44 191 ALA A CA 1
ATOM 1417 C C . ALA A 1 191 ? 7.595 -3.987 1.313 1.00 98.44 191 ALA A C 1
ATOM 1419 O O . ALA A 1 191 ? 8.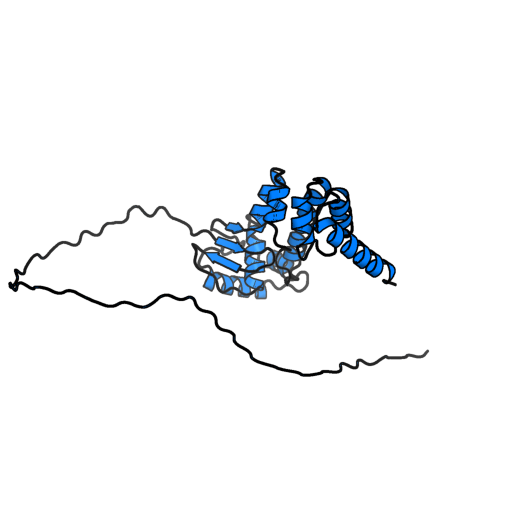210 -4.656 0.475 1.00 98.44 191 ALA A O 1
ATOM 1420 N N . LEU A 1 192 ? 6.402 -3.440 1.050 1.00 98.56 192 LEU A N 1
ATOM 1421 C CA . LEU A 1 192 ? 5.724 -3.604 -0.237 1.00 98.56 192 LEU A CA 1
ATOM 1422 C C . LEU A 1 192 ? 6.473 -2.890 -1.371 1.00 98.56 192 LEU A C 1
ATOM 1424 O O . LEU A 1 192 ? 6.727 -3.510 -2.406 1.00 98.56 192 LEU A O 1
ATOM 1428 N N . ASP A 1 193 ? 6.879 -1.633 -1.166 1.00 98.12 193 ASP A N 1
ATOM 1429 C CA . ASP A 1 193 ? 7.678 -0.858 -2.123 1.00 98.12 193 ASP A CA 1
ATOM 1430 C C . ASP A 1 193 ? 8.956 -1.615 -2.503 1.00 98.12 193 ASP A C 1
ATOM 1432 O O . ASP A 1 193 ? 9.272 -1.760 -3.688 1.00 98.12 193 ASP A O 1
ATOM 1436 N N . ALA A 1 194 ? 9.682 -2.138 -1.508 1.00 98.50 194 ALA A N 1
ATOM 1437 C CA . ALA A 1 194 ? 10.900 -2.902 -1.740 1.00 98.50 194 ALA A CA 1
ATOM 1438 C C . ALA A 1 194 ? 10.622 -4.178 -2.545 1.00 98.50 194 ALA A C 1
ATOM 1440 O O . ALA A 1 194 ? 11.354 -4.465 -3.496 1.00 98.50 194 ALA A O 1
ATOM 1441 N N . TRP A 1 195 ? 9.567 -4.930 -2.218 1.00 98.62 195 TRP A N 1
ATOM 1442 C CA . TRP A 1 195 ? 9.231 -6.159 -2.939 1.00 98.62 195 TRP A CA 1
ATOM 1443 C C . TRP A 1 195 ? 8.863 -5.881 -4.402 1.00 98.62 195 TRP A C 1
ATOM 1445 O O . TRP A 1 195 ? 9.425 -6.516 -5.299 1.00 98.62 195 TRP A O 1
ATOM 1455 N N . VAL A 1 196 ? 7.998 -4.893 -4.661 1.00 98.62 196 VAL A N 1
ATOM 1456 C CA . VAL A 1 196 ? 7.641 -4.476 -6.028 1.00 98.62 196 VAL A CA 1
ATOM 1457 C C . VAL A 1 196 ? 8.894 -4.056 -6.790 1.00 98.62 196 VAL A C 1
ATOM 1459 O O . VAL A 1 196 ? 9.155 -4.572 -7.879 1.00 98.62 196 VAL A O 1
ATOM 1462 N N . ARG A 1 197 ? 9.712 -3.176 -6.200 1.00 98.25 197 ARG A N 1
ATOM 1463 C CA . ARG A 1 197 ? 10.951 -2.688 -6.809 1.00 98.25 197 ARG A CA 1
ATOM 1464 C C . ARG A 1 197 ? 11.887 -3.830 -7.189 1.00 98.25 197 ARG A C 1
ATOM 1466 O O . ARG A 1 197 ? 12.375 -3.879 -8.317 1.00 98.25 197 ARG A O 1
ATOM 1473 N N . HIS A 1 198 ? 12.153 -4.740 -6.254 1.00 98.25 198 HIS A N 1
ATOM 1474 C CA . HIS A 1 198 ? 13.043 -5.872 -6.490 1.00 98.25 198 HIS A CA 1
ATOM 1475 C C . HIS A 1 198 ? 12.505 -6.788 -7.591 1.00 98.25 198 HIS A C 1
ATOM 1477 O O . HIS A 1 198 ? 13.254 -7.127 -8.505 1.00 98.25 198 HIS A O 1
ATOM 1483 N N . ALA A 1 199 ? 11.214 -7.129 -7.558 1.00 98.25 199 ALA A N 1
ATOM 1484 C CA . ALA A 1 199 ? 10.593 -7.959 -8.585 1.00 98.25 199 ALA A CA 1
ATOM 1485 C C . ALA A 1 199 ? 10.697 -7.318 -9.978 1.00 98.25 199 ALA A C 1
ATOM 1487 O O . ALA A 1 199 ? 11.097 -7.979 -10.937 1.00 98.25 199 ALA A O 1
ATOM 1488 N N . VAL A 1 200 ? 10.395 -6.021 -10.085 1.00 98.00 200 VAL A N 1
ATOM 1489 C CA . VAL A 1 200 ? 10.453 -5.277 -11.349 1.00 98.00 200 VAL A CA 1
ATOM 1490 C C . VAL A 1 200 ? 11.879 -5.208 -11.892 1.00 98.00 200 VAL A C 1
ATOM 1492 O O . VAL A 1 200 ? 12.097 -5.560 -13.052 1.00 98.00 200 VAL A O 1
ATOM 1495 N N . ILE A 1 201 ? 12.856 -4.815 -11.069 1.00 96.25 201 ILE A N 1
ATOM 1496 C CA . ILE A 1 201 ? 14.260 -4.698 -11.495 1.00 96.25 201 ILE A CA 1
ATOM 1497 C C . ILE A 1 201 ? 14.821 -6.046 -11.961 1.00 96.25 201 ILE A C 1
ATOM 1499 O O . ILE A 1 201 ? 15.578 -6.079 -12.929 1.00 96.25 201 ILE A O 1
ATOM 1503 N N . SER A 1 202 ? 14.451 -7.145 -11.300 1.00 95.44 202 SER A N 1
ATOM 1504 C CA . SER A 1 202 ? 14.924 -8.490 -11.645 1.00 95.44 202 SER A CA 1
ATOM 1505 C C . SER A 1 202 ? 14.226 -9.113 -12.857 1.00 95.44 202 SER A C 1
ATOM 1507 O O . SER A 1 202 ? 14.728 -10.101 -13.383 1.00 95.44 202 SER A O 1
ATOM 1509 N N . SER A 1 203 ? 13.083 -8.577 -13.298 1.00 94.56 203 SER A N 1
ATOM 1510 C CA . SER A 1 203 ? 12.301 -9.160 -14.400 1.00 94.56 203 SER A CA 1
ATOM 1511 C C . SER A 1 203 ? 12.812 -8.823 -15.800 1.00 94.56 203 SER A C 1
ATOM 1513 O O . SER A 1 203 ? 12.436 -9.502 -16.751 1.00 94.56 203 SER A O 1
ATOM 1515 N N . ASP A 1 204 ? 13.608 -7.758 -15.940 1.00 91.75 204 ASP A N 1
ATOM 1516 C CA . ASP A 1 204 ? 14.042 -7.177 -17.223 1.00 91.75 204 ASP A CA 1
ATOM 1517 C C . ASP A 1 204 ? 12.920 -6.806 -18.201 1.00 91.75 204 ASP A C 1
ATOM 1519 O O . ASP A 1 204 ? 13.184 -6.436 -19.342 1.00 91.75 204 ASP A O 1
ATOM 1523 N N . ASP A 1 205 ? 11.669 -6.832 -17.744 1.00 97.38 205 ASP A N 1
ATOM 1524 C CA . ASP A 1 205 ? 10.497 -6.534 -18.547 1.00 97.38 205 ASP A CA 1
ATOM 1525 C C . ASP A 1 205 ? 10.322 -5.013 -18.706 1.00 97.38 205 ASP A C 1
ATOM 1527 O O . ASP A 1 205 ? 10.029 -4.325 -17.717 1.00 97.38 205 ASP A O 1
ATOM 1531 N N . PRO A 1 206 ? 10.453 -4.459 -19.930 1.00 97.56 206 PRO A N 1
ATOM 1532 C CA . PRO A 1 206 ? 10.325 -3.023 -20.155 1.00 97.56 206 PRO A CA 1
ATOM 1533 C C . PRO A 1 206 ? 8.976 -2.453 -19.712 1.00 97.56 206 PRO A C 1
ATOM 1535 O O . PRO A 1 206 ? 8.930 -1.317 -19.247 1.00 97.56 206 PRO A O 1
ATOM 1538 N N . GLU A 1 207 ? 7.890 -3.227 -19.803 1.00 98.19 207 GLU A N 1
ATOM 1539 C CA . GLU A 1 207 ? 6.559 -2.759 -19.399 1.00 98.19 207 GLU A CA 1
ATOM 1540 C C . GLU A 1 207 ? 6.414 -2.701 -17.875 1.00 98.19 207 GLU A C 1
ATOM 1542 O O . GLU A 1 207 ? 5.823 -1.763 -17.342 1.00 98.19 207 GLU A O 1
ATOM 1547 N N . ALA A 1 208 ? 7.002 -3.659 -17.153 1.00 98.44 208 ALA A N 1
ATOM 1548 C CA . ALA A 1 208 ? 7.033 -3.630 -15.693 1.00 98.44 208 ALA A CA 1
ATOM 1549 C C . ALA A 1 208 ? 7.908 -2.473 -15.179 1.00 98.44 208 ALA A C 1
ATOM 1551 O O . ALA A 1 208 ? 7.500 -1.726 -14.289 1.00 98.44 208 ALA A O 1
ATOM 1552 N N . LEU A 1 209 ? 9.088 -2.287 -15.784 1.00 98.31 209 LEU A N 1
ATOM 1553 C CA . LEU A 1 209 ? 9.993 -1.176 -15.484 1.00 98.31 209 LEU A CA 1
ATOM 1554 C C . LEU A 1 209 ? 9.329 0.174 -15.755 1.00 98.31 209 LEU A C 1
ATOM 1556 O O . LEU A 1 209 ? 9.428 1.078 -14.928 1.00 98.31 209 LEU A O 1
ATOM 1560 N N . TRP A 1 210 ? 8.630 0.303 -16.883 1.00 98.19 210 TRP A N 1
ATOM 1561 C CA . TRP A 1 210 ? 7.904 1.515 -17.244 1.00 98.19 210 TRP A CA 1
ATOM 1562 C C . TRP A 1 210 ? 6.778 1.841 -16.260 1.00 98.19 210 TRP A C 1
ATOM 1564 O O . TRP A 1 210 ? 6.648 2.995 -15.853 1.00 98.19 210 TRP A O 1
ATOM 1574 N N . ALA A 1 211 ? 5.995 0.842 -15.843 1.00 98.44 211 ALA A N 1
ATOM 1575 C CA . ALA A 1 211 ? 4.963 1.032 -14.828 1.00 98.44 211 ALA A CA 1
ATOM 1576 C C . ALA A 1 211 ? 5.571 1.520 -13.500 1.00 98.44 211 ALA A C 1
ATOM 1578 O O . ALA A 1 211 ? 5.120 2.527 -12.957 1.00 98.44 211 ALA A O 1
ATOM 1579 N N . TRP A 1 212 ? 6.657 0.891 -13.035 1.00 98.31 212 TRP A N 1
ATOM 1580 C CA . TRP A 1 212 ? 7.342 1.268 -11.794 1.00 98.31 212 TRP A CA 1
ATOM 1581 C C . TRP A 1 212 ? 7.870 2.704 -11.804 1.00 98.31 212 TRP A C 1
ATOM 1583 O O . TRP A 1 212 ? 7.554 3.477 -10.898 1.00 98.31 212 TRP A O 1
ATOM 1593 N N . VAL A 1 213 ? 8.642 3.095 -12.826 1.00 97.88 213 VAL A N 1
ATOM 1594 C CA . VAL A 1 213 ? 9.294 4.420 -12.866 1.00 97.88 213 VAL A CA 1
ATOM 1595 C C . VAL A 1 213 ? 8.315 5.587 -13.015 1.00 97.88 213 VAL A C 1
ATOM 1597 O O . VAL A 1 213 ? 8.704 6.746 -12.889 1.00 97.88 213 VAL A O 1
ATOM 1600 N N . ARG A 1 214 ? 7.042 5.297 -13.290 1.00 97.62 214 ARG A N 1
ATOM 1601 C CA . ARG A 1 214 ? 5.965 6.287 -13.318 1.00 97.62 214 ARG A CA 1
ATOM 1602 C C . ARG A 1 214 ? 5.297 6.513 -11.964 1.00 97.62 214 ARG A C 1
ATOM 1604 O O . ARG A 1 214 ? 4.547 7.476 -11.835 1.00 97.62 214 ARG A O 1
ATOM 1611 N N . THR A 1 215 ? 5.544 5.650 -10.984 1.00 98.12 215 THR A N 1
ATOM 1612 C CA . THR A 1 215 ? 5.010 5.804 -9.625 1.00 98.12 215 THR A CA 1
ATOM 1613 C C . THR A 1 215 ? 5.834 6.804 -8.815 1.00 98.12 21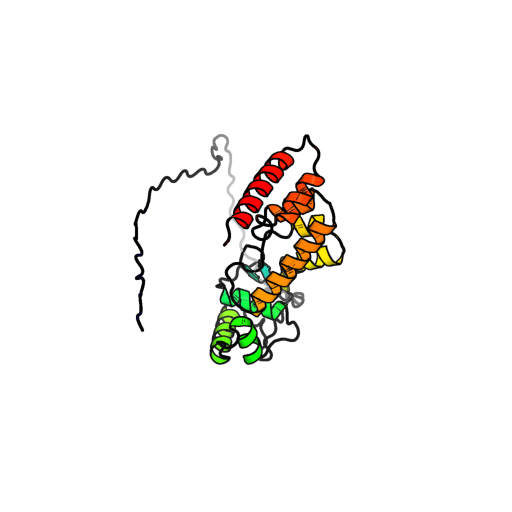5 THR A C 1
ATOM 1615 O O . THR A 1 215 ? 7.012 7.034 -9.101 1.00 98.12 215 THR A O 1
ATOM 1618 N N . ARG A 1 216 ? 5.253 7.336 -7.731 1.00 95.62 216 ARG A N 1
ATOM 1619 C CA . ARG A 1 216 ? 5.983 8.156 -6.745 1.00 95.62 216 ARG A CA 1
ATOM 1620 C C . ARG A 1 216 ? 7.200 7.420 -6.165 1.00 95.62 216 ARG A C 1
ATOM 1622 O O . ARG A 1 216 ? 8.214 8.057 -5.903 1.00 95.62 216 ARG A O 1
ATOM 1629 N N . SER A 1 217 ? 7.108 6.103 -5.978 1.00 95.62 217 SER A N 1
ATOM 1630 C CA . SER A 1 217 ? 8.201 5.283 -5.439 1.00 95.62 217 SER A CA 1
ATOM 1631 C C . SER A 1 217 ? 9.329 5.054 -6.453 1.00 95.62 217 SER A C 1
ATOM 1633 O O . SER A 1 217 ? 10.493 4.974 -6.070 1.00 95.62 217 SER A O 1
ATOM 1635 N N . GLY A 1 218 ? 9.005 4.959 -7.748 1.00 96.88 218 GLY A N 1
ATOM 1636 C CA . GLY A 1 218 ? 9.970 4.620 -8.798 1.00 96.88 218 GLY A CA 1
ATOM 1637 C C . GLY A 1 218 ? 10.518 5.799 -9.606 1.00 96.88 218 GLY A C 1
ATOM 1638 O O . GLY A 1 218 ? 11.548 5.649 -10.264 1.00 96.88 218 GLY A O 1
ATOM 1639 N N . GLN A 1 219 ? 9.890 6.979 -9.567 1.00 95.94 219 GLN A N 1
ATOM 1640 C CA . GLN A 1 219 ? 10.290 8.136 -10.391 1.00 95.94 219 GLN A CA 1
ATOM 1641 C C . GLN A 1 219 ? 11.741 8.599 -10.173 1.00 95.94 219 GLN A C 1
ATOM 1643 O O . GLN A 1 219 ? 12.361 9.154 -11.092 1.00 95.94 219 GLN A O 1
ATOM 1648 N N . ASP A 1 220 ? 12.288 8.334 -8.985 1.00 95.44 220 ASP A N 1
ATOM 1649 C CA . ASP A 1 220 ? 13.643 8.708 -8.574 1.00 95.44 220 ASP A CA 1
ATOM 1650 C C . ASP A 1 220 ? 14.600 7.499 -8.489 1.00 95.44 220 ASP A C 1
ATOM 1652 O O . ASP A 1 220 ? 15.754 7.625 -8.079 1.00 95.44 220 ASP A O 1
ATOM 1656 N N . ASP A 1 221 ? 14.165 6.319 -8.948 1.00 96.19 221 ASP A N 1
ATOM 1657 C CA . ASP A 1 221 ? 14.953 5.084 -8.945 1.00 96.19 221 ASP A CA 1
ATOM 1658 C C . ASP A 1 221 ? 15.896 5.011 -10.158 1.00 96.19 221 ASP A C 1
ATOM 1660 O O . ASP A 1 221 ? 15.583 4.451 -11.214 1.00 96.19 221 ASP A O 1
ATOM 1664 N N . ALA A 1 222 ? 17.087 5.599 -10.019 1.00 95.94 222 ALA A N 1
ATOM 1665 C CA . ALA A 1 222 ? 18.097 5.618 -11.080 1.00 95.94 222 ALA A CA 1
ATOM 1666 C C . ALA A 1 222 ? 18.476 4.212 -11.613 1.00 95.94 222 ALA A C 1
ATOM 1668 O O . ALA A 1 222 ? 18.601 4.064 -12.835 1.00 95.94 222 ALA A O 1
ATOM 1669 N N . PRO A 1 223 ? 18.643 3.169 -10.771 1.00 95.50 223 PRO A N 1
ATOM 1670 C CA . PRO A 1 223 ? 18.789 1.791 -11.240 1.00 95.50 223 PRO A CA 1
ATOM 1671 C C . PRO A 1 223 ? 17.669 1.317 -12.175 1.00 95.50 223 PRO A C 1
ATOM 1673 O O . PRO A 1 223 ? 17.976 0.761 -13.232 1.00 95.50 223 PRO A O 1
ATOM 1676 N N . ALA A 1 224 ? 16.400 1.568 -11.841 1.00 97.00 224 ALA A N 1
ATOM 1677 C CA . ALA A 1 224 ? 15.274 1.168 -12.685 1.00 97.00 224 ALA A CA 1
ATOM 1678 C C . ALA A 1 224 ? 15.265 1.921 -14.025 1.00 97.00 224 ALA A C 1
ATOM 1680 O O . ALA A 1 224 ? 15.145 1.292 -15.076 1.00 97.00 224 ALA A O 1
ATOM 1681 N N . TRP A 1 225 ? 15.508 3.237 -14.022 1.00 97.62 225 TRP A N 1
ATOM 1682 C CA . TRP A 1 225 ? 15.653 4.024 -15.256 1.00 97.62 225 TRP A CA 1
ATOM 1683 C C . TRP A 1 225 ? 16.794 3.524 -16.149 1.00 97.62 225 TRP A C 1
ATOM 1685 O O . TRP A 1 225 ? 16.630 3.396 -17.364 1.00 97.62 225 TRP A O 1
ATOM 1695 N N . LYS A 1 226 ? 17.950 3.194 -15.556 1.00 96.88 226 LYS A N 1
ATOM 1696 C CA . LYS A 1 226 ? 19.084 2.601 -16.280 1.00 96.88 226 LYS A CA 1
ATOM 1697 C C . LYS A 1 226 ? 18.707 1.253 -16.894 1.00 96.88 226 LYS A C 1
ATOM 1699 O O . LYS A 1 226 ? 19.094 0.978 -18.029 1.00 96.88 226 LYS A O 1
ATOM 1704 N N . ARG A 1 227 ? 17.973 0.414 -16.157 1.00 97.00 227 ARG A N 1
ATOM 1705 C CA . ARG A 1 227 ? 17.548 -0.907 -16.630 1.00 97.00 227 ARG A CA 1
ATOM 1706 C C . ARG A 1 227 ? 16.511 -0.800 -17.744 1.00 97.00 227 ARG A C 1
ATOM 1708 O O . ARG A 1 227 ? 16.645 -1.501 -18.739 1.00 97.00 227 ARG A O 1
ATOM 1715 N N . LEU A 1 228 ? 15.557 0.125 -17.636 1.00 97.62 228 LEU A N 1
ATOM 1716 C CA . LEU A 1 228 ? 14.609 0.426 -18.708 1.00 97.62 228 LEU A CA 1
ATOM 1717 C C . LEU A 1 228 ? 15.351 0.844 -19.981 1.00 97.62 228 LEU A C 1
ATOM 1719 O O . LEU A 1 228 ? 15.143 0.250 -21.033 1.00 97.62 228 LEU A O 1
ATOM 1723 N N . LEU A 1 229 ? 16.282 1.800 -19.876 1.00 97.00 229 LEU A N 1
ATOM 1724 C CA . LEU A 1 229 ? 17.087 2.268 -21.007 1.00 97.00 229 LEU A CA 1
ATOM 1725 C C . LEU A 1 229 ? 17.891 1.141 -21.677 1.00 97.00 229 LEU A C 1
ATOM 1727 O O . LEU A 1 229 ? 18.095 1.166 -22.889 1.00 97.00 229 LEU A O 1
ATOM 1731 N N . ALA A 1 230 ? 18.360 0.160 -20.906 1.00 96.25 230 ALA A N 1
ATOM 1732 C CA . ALA A 1 230 ? 19.094 -0.981 -21.442 1.00 96.25 230 ALA A CA 1
ATOM 1733 C C . ALA A 1 230 ? 18.199 -1.979 -22.201 1.00 96.25 230 ALA A C 1
ATOM 1735 O O . ALA A 1 230 ? 18.695 -2.635 -23.111 1.00 96.25 230 ALA A O 1
ATOM 1736 N N . ASN A 1 231 ? 16.911 -2.076 -21.852 1.00 96.00 231 ASN A N 1
ATOM 1737 C CA . ASN A 1 231 ? 16.002 -3.106 -22.365 1.00 96.00 231 ASN A CA 1
ATOM 1738 C C . ASN A 1 231 ? 14.970 -2.598 -23.393 1.00 96.00 231 ASN A C 1
ATOM 1740 O O . ASN A 1 231 ? 14.287 -3.409 -24.012 1.00 96.00 231 ASN A O 1
ATOM 1744 N N . VAL A 1 232 ? 14.851 -1.282 -23.617 1.00 96.44 232 VAL A N 1
ATOM 1745 C CA . VAL A 1 232 ? 13.996 -0.730 -24.688 1.00 96.44 232 VAL A CA 1
ATOM 1746 C C . VAL A 1 232 ? 14.749 -0.593 -26.025 1.00 96.44 232 VAL A C 1
ATOM 1748 O O . VAL A 1 232 ? 15.907 -0.150 -26.027 1.00 96.44 232 VAL A O 1
ATOM 1751 N N . PRO A 1 233 ? 14.108 -0.893 -27.176 1.00 95.06 233 PRO A N 1
ATOM 1752 C CA . PRO A 1 233 ? 14.685 -0.667 -28.502 1.00 95.06 233 PRO A CA 1
ATOM 1753 C C . PRO A 1 233 ? 15.099 0.789 -28.741 1.00 95.06 233 PRO A C 1
ATOM 1755 O O . PRO A 1 233 ? 14.549 1.719 -28.153 1.00 95.06 233 PRO A O 1
ATOM 1758 N N . TYR A 1 234 ? 16.036 1.011 -29.667 1.00 92.94 234 TYR A N 1
ATOM 1759 C CA . TYR A 1 234 ? 16.472 2.364 -30.041 1.00 92.94 234 TYR A CA 1
ATOM 1760 C C . TYR A 1 234 ? 15.359 3.235 -30.637 1.00 92.94 234 TYR A C 1
ATOM 1762 O O . TYR A 1 234 ? 15.414 4.452 -30.493 1.00 92.94 234 TYR A O 1
ATOM 1770 N N . SER A 1 235 ? 14.361 2.620 -31.275 1.00 95.62 235 SER A N 1
ATOM 1771 C CA . SER A 1 235 ? 13.195 3.298 -31.847 1.00 95.62 235 SER A CA 1
ATOM 1772 C C . SER A 1 235 ? 12.110 3.642 -30.821 1.00 95.62 235 SER A C 1
ATOM 1774 O O . SER A 1 235 ? 11.173 4.362 -31.159 1.00 95.62 235 SER A O 1
ATOM 1776 N N . ASP A 1 236 ? 12.203 3.140 -29.586 1.00 96.88 236 ASP A N 1
ATOM 1777 C CA . ASP A 1 236 ? 11.183 3.366 -28.564 1.00 96.88 236 ASP A CA 1
ATOM 1778 C C . ASP A 1 236 ? 11.307 4.790 -27.981 1.00 96.88 236 ASP A C 1
ATOM 1780 O O . ASP A 1 236 ? 12.366 5.144 -27.447 1.00 96.88 236 ASP A O 1
ATOM 1784 N N . PRO A 1 237 ? 10.247 5.623 -28.018 1.00 95.44 237 PRO A N 1
ATOM 1785 C CA . PRO A 1 237 ? 10.295 6.989 -27.494 1.00 95.44 237 PRO A CA 1
ATOM 1786 C C . PRO A 1 237 ? 10.587 7.054 -25.987 1.00 95.44 237 PRO A C 1
ATOM 1788 O O . PRO A 1 237 ? 11.125 8.053 -25.510 1.00 95.44 237 PRO A O 1
ATOM 1791 N N . ARG A 1 238 ? 10.311 5.992 -25.216 1.00 96.81 238 ARG A N 1
ATOM 1792 C CA . ARG A 1 238 ? 10.644 5.925 -23.781 1.00 96.81 238 ARG A CA 1
ATOM 1793 C C . ARG A 1 238 ? 12.150 5.969 -23.537 1.00 96.81 238 ARG A C 1
ATOM 1795 O O . ARG A 1 238 ? 12.585 6.360 -22.454 1.00 96.81 238 ARG A O 1
ATOM 1802 N N . ARG A 1 239 ? 12.959 5.604 -24.538 1.00 97.25 239 ARG A N 1
ATOM 1803 C CA . ARG A 1 239 ? 14.420 5.578 -24.448 1.00 97.25 239 ARG A CA 1
ATOM 1804 C C . ARG A 1 239 ? 15.014 6.963 -24.202 1.00 97.25 239 ARG A C 1
ATOM 1806 O O . ARG A 1 239 ? 15.874 7.106 -23.333 1.00 97.25 239 ARG A O 1
ATOM 1813 N N . SER A 1 240 ? 14.564 7.980 -24.942 1.00 96.75 240 SER A N 1
ATOM 1814 C CA . SER A 1 240 ? 15.069 9.354 -24.795 1.00 96.75 240 SER A CA 1
ATOM 1815 C C . SER A 1 240 ? 14.688 9.941 -23.434 1.00 96.75 240 SER A C 1
ATOM 1817 O O . SER A 1 240 ? 15.531 10.540 -22.763 1.00 96.75 240 SER A O 1
ATOM 1819 N N . LEU A 1 241 ? 13.462 9.675 -22.970 1.00 96.44 241 LEU A N 1
ATOM 1820 C CA . LEU A 1 241 ? 13.018 10.046 -21.629 1.00 96.44 241 LEU A CA 1
ATOM 1821 C C . LEU A 1 241 ? 13.857 9.358 -20.543 1.00 96.44 241 LEU A C 1
ATOM 1823 O O . LEU A 1 241 ? 14.325 10.028 -19.622 1.00 96.44 241 LEU A O 1
ATOM 1827 N N . ALA A 1 242 ? 14.098 8.049 -20.663 1.00 97.12 242 ALA A N 1
ATOM 1828 C CA . ALA A 1 242 ? 14.899 7.300 -19.699 1.00 97.12 242 ALA A CA 1
ATOM 1829 C C . ALA A 1 242 ? 16.343 7.818 -19.615 1.00 97.12 242 ALA A C 1
ATOM 1831 O O . ALA A 1 242 ? 16.876 7.985 -18.516 1.00 97.12 242 ALA A O 1
ATOM 1832 N N . ALA A 1 243 ? 16.961 8.139 -20.759 1.00 96.81 243 ALA A N 1
ATOM 1833 C CA . ALA A 1 243 ? 18.281 8.766 -20.802 1.00 96.81 243 ALA A CA 1
ATOM 1834 C C . ALA A 1 243 ? 18.288 10.130 -20.094 1.00 96.81 243 ALA A C 1
ATOM 1836 O O . ALA A 1 243 ? 19.131 10.370 -19.228 1.00 96.81 243 ALA A O 1
ATOM 1837 N N . SER A 1 244 ? 17.321 10.997 -20.415 1.00 96.81 244 SER A N 1
ATOM 1838 C CA . SER A 1 244 ? 17.191 12.323 -19.801 1.00 96.81 244 SER A CA 1
ATOM 1839 C C . SER A 1 244 ? 16.996 12.231 -18.286 1.00 96.81 244 SER A C 1
ATOM 1841 O O . SER A 1 244 ? 17.671 12.926 -17.525 1.00 96.81 244 SER A O 1
ATOM 1843 N N . ARG A 1 245 ? 16.109 11.346 -17.815 1.00 96.94 245 ARG A N 1
ATOM 1844 C CA . ARG A 1 245 ? 15.836 11.186 -16.381 1.00 96.94 245 ARG A CA 1
ATOM 1845 C C . ARG A 1 245 ? 17.047 10.645 -15.626 1.00 96.94 245 ARG A C 1
ATOM 1847 O O . ARG A 1 245 ? 17.359 11.141 -14.547 1.00 96.94 245 ARG A O 1
ATOM 1854 N N . LEU A 1 246 ? 17.778 9.697 -16.212 1.00 96.06 246 LEU A N 1
ATOM 1855 C CA . LEU A 1 246 ? 19.000 9.159 -15.617 1.00 96.06 246 LEU A CA 1
ATOM 1856 C C . LEU A 1 246 ? 20.099 10.225 -15.468 1.00 96.06 246 LEU A C 1
ATOM 1858 O O . LEU A 1 246 ? 20.808 10.221 -14.462 1.00 96.06 246 LEU A O 1
ATOM 1862 N N . LEU A 1 247 ? 20.238 11.142 -16.435 1.00 95.62 247 LEU A N 1
ATOM 1863 C CA . LEU A 1 247 ? 21.173 12.269 -16.334 1.00 95.62 247 LEU A CA 1
ATOM 1864 C C . LEU A 1 247 ? 20.803 13.208 -15.179 1.00 95.62 247 LEU A C 1
ATOM 1866 O O . LEU A 1 247 ? 21.671 13.543 -14.374 1.00 95.62 247 LEU A O 1
ATOM 1870 N N . LEU A 1 248 ? 19.522 13.569 -15.054 1.00 95.56 248 LEU A N 1
ATOM 1871 C CA . LEU A 1 248 ? 19.035 14.424 -13.966 1.00 95.56 248 LEU A CA 1
ATOM 1872 C C . LEU A 1 248 ? 19.266 13.795 -12.587 1.00 95.56 248 LEU A C 1
ATOM 1874 O O . LEU A 1 248 ? 19.769 14.462 -11.685 1.00 95.56 248 LEU A O 1
ATOM 1878 N N . LEU A 1 249 ? 18.954 12.505 -12.429 1.00 95.06 249 LEU A N 1
ATOM 1879 C CA . LEU A 1 249 ? 19.151 11.806 -11.158 1.00 95.06 249 LEU A CA 1
ATOM 1880 C C . LEU A 1 249 ? 20.636 11.740 -10.783 1.00 95.06 249 LEU A C 1
ATOM 1882 O O . LEU A 1 249 ? 20.992 12.023 -9.644 1.00 95.06 249 LEU A O 1
ATOM 1886 N N . ARG A 1 250 ? 21.526 11.443 -11.740 1.00 93.06 250 ARG A N 1
ATOM 1887 C CA . ARG A 1 250 ? 22.980 11.449 -11.497 1.00 93.06 250 ARG A CA 1
ATOM 1888 C C . ARG A 1 250 ? 23.490 12.816 -11.053 1.00 93.06 250 ARG A C 1
ATOM 1890 O O . ARG A 1 250 ? 24.267 12.874 -10.103 1.00 93.06 250 ARG A O 1
ATOM 1897 N N . ALA A 1 251 ? 23.038 13.885 -11.708 1.00 92.50 251 ALA A N 1
ATOM 1898 C CA . ALA A 1 251 ? 23.400 15.246 -11.332 1.00 92.50 251 ALA A CA 1
ATOM 1899 C C . ALA A 1 251 ? 22.976 15.548 -9.885 1.00 92.50 251 ALA A C 1
ATOM 1901 O O . ALA A 1 251 ? 23.805 15.983 -9.088 1.00 92.50 251 ALA A O 1
ATOM 1902 N N . ALA A 1 252 ? 21.735 15.206 -9.518 1.00 89.56 252 ALA A N 1
ATOM 1903 C CA . ALA A 1 252 ? 21.206 15.408 -8.170 1.00 89.56 252 ALA A CA 1
ATOM 1904 C C . ALA A 1 252 ? 22.006 14.658 -7.085 1.00 89.56 252 ALA A C 1
ATOM 1906 O O . ALA A 1 252 ? 22.242 15.207 -6.007 1.00 89.56 252 ALA A O 1
ATOM 1907 N N . TYR A 1 253 ? 22.465 13.431 -7.367 1.00 81.44 253 TYR A N 1
ATOM 1908 C CA . TYR A 1 253 ? 23.326 12.674 -6.447 1.00 81.44 253 TYR A CA 1
ATOM 1909 C C . TYR A 1 253 ? 24.743 13.248 -6.346 1.00 81.44 253 TYR A C 1
ATOM 1911 O O . TYR A 1 253 ? 25.309 13.245 -5.260 1.00 81.44 253 TYR A O 1
ATOM 1919 N N . SER A 1 254 ? 25.309 13.766 -7.442 1.00 80.62 254 SER A N 1
ATOM 1920 C CA . SER A 1 254 ? 26.645 14.383 -7.426 1.00 80.62 254 SER A CA 1
ATOM 1921 C C . SER A 1 254 ? 26.697 15.739 -6.714 1.00 80.62 254 SER A C 1
ATOM 1923 O O . SER A 1 254 ? 27.765 16.163 -6.290 1.00 80.62 254 SER A O 1
ATOM 1925 N N . SER A 1 255 ? 25.554 16.417 -6.575 1.00 75.19 255 SER A N 1
ATOM 1926 C CA . SER A 1 255 ? 25.436 17.725 -5.919 1.00 75.19 255 SER A CA 1
ATOM 1927 C C . SER A 1 255 ? 25.100 17.662 -4.425 1.00 75.19 255 SER A C 1
ATOM 1929 O O . SER A 1 255 ? 24.940 18.710 -3.801 1.00 75.19 255 SER A O 1
ATOM 1931 N N . ARG A 1 256 ? 24.931 16.464 -3.847 1.00 64.44 256 ARG A N 1
ATOM 1932 C CA . ARG A 1 256 ? 24.628 16.312 -2.418 1.00 64.44 256 ARG A CA 1
ATOM 1933 C C . ARG A 1 256 ? 25.953 16.309 -1.630 1.00 64.44 256 ARG A C 1
ATOM 1935 O O . ARG A 1 256 ? 26.787 15.460 -1.938 1.00 64.44 256 ARG A O 1
ATOM 1942 N N . PRO A 1 257 ? 26.165 17.265 -0.707 1.00 49.53 257 PRO A N 1
ATOM 1943 C CA . PRO A 1 257 ? 27.398 17.377 0.073 1.00 49.53 257 PRO A CA 1
ATOM 1944 C C . PRO A 1 257 ? 27.585 16.220 1.057 1.00 49.53 257 PRO A C 1
ATOM 1946 O O . PRO A 1 257 ? 26.563 15.618 1.468 1.00 49.53 257 PRO A O 1
#